Protein AF-A0A6N2Z6U7-F1 (afdb_monomer_lite)

Structure (mmCIF, N/CA/C/O backbone):
data_AF-A0A6N2Z6U7-F1
#
_entry.id   AF-A0A6N2Z6U7-F1
#
loop_
_atom_site.group_PDB
_atom_site.id
_atom_site.type_symbol
_atom_site.label_atom_id
_atom_site.label_alt_id
_atom_site.label_comp_id
_atom_site.label_asym_id
_atom_site.label_entity_id
_atom_site.label_seq_id
_atom_site.pdbx_PDB_ins_code
_atom_site.Cartn_x
_atom_site.Cartn_y
_atom_site.Cartn_z
_atom_site.occupancy
_atom_site.B_iso_or_equiv
_atom_site.auth_seq_id
_atom_site.auth_comp_id
_atom_site.auth_asym_id
_atom_site.auth_atom_id
_atom_site.pdbx_PDB_model_num
ATOM 1 N N . MET A 1 1 ? 22.274 22.032 -21.272 1.00 36.91 1 MET A N 1
ATOM 2 C CA . MET A 1 1 ? 20.899 22.357 -21.701 1.00 36.91 1 MET A CA 1
ATOM 3 C C . MET A 1 1 ? 20.240 21.038 -22.058 1.00 36.91 1 MET A C 1
ATOM 5 O O . MET A 1 1 ? 20.738 20.369 -22.952 1.00 36.91 1 MET A O 1
ATOM 9 N N . SER A 1 2 ? 19.251 20.594 -21.284 1.00 37.97 2 SER A N 1
ATOM 10 C CA . SER A 1 2 ? 18.490 19.376 -21.570 1.00 37.97 2 SER A CA 1
ATOM 11 C C . SER A 1 2 ? 17.526 19.656 -22.725 1.00 37.97 2 SER A C 1
ATOM 13 O O . SER A 1 2 ? 16.626 20.484 -22.611 1.00 37.97 2 SER A O 1
ATOM 15 N N . GLU A 1 3 ? 17.749 19.009 -23.866 1.00 42.94 3 GLU A N 1
ATOM 16 C CA . GLU A 1 3 ? 16.790 18.999 -24.971 1.00 42.94 3 GLU A CA 1
ATOM 17 C C . GLU A 1 3 ? 15.633 18.066 -24.589 1.00 42.94 3 GLU A C 1
ATOM 19 O O . GLU A 1 3 ? 15.801 16.847 -24.565 1.00 42.94 3 GLU A O 1
ATOM 24 N N . SER A 1 4 ? 14.471 18.637 -24.259 1.00 43.47 4 SER A N 1
ATOM 25 C CA . SER A 1 4 ? 13.221 17.887 -24.088 1.00 43.47 4 SER A CA 1
ATOM 26 C C . SER A 1 4 ? 12.378 18.026 -25.355 1.00 43.47 4 SER A C 1
ATOM 28 O O . SER A 1 4 ? 12.240 19.122 -25.900 1.00 43.47 4 SER A O 1
ATOM 30 N N . VAL A 1 5 ? 11.834 16.913 -25.852 1.00 49.12 5 VAL A N 1
ATOM 31 C CA . VAL A 1 5 ? 10.993 16.894 -27.060 1.00 49.12 5 VAL A CA 1
ATOM 32 C C . VAL A 1 5 ? 9.578 16.461 -26.680 1.00 49.12 5 VAL A C 1
ATOM 34 O O . VAL A 1 5 ? 9.382 15.389 -26.109 1.00 49.12 5 VAL A O 1
ATOM 37 N N . LEU A 1 6 ? 8.589 17.295 -27.018 1.00 47.91 6 LEU A N 1
ATOM 38 C CA . LEU A 1 6 ? 7.172 16.927 -27.061 1.00 47.91 6 LEU A CA 1
ATOM 39 C C . LEU A 1 6 ? 6.871 16.370 -28.456 1.00 47.91 6 LEU A C 1
ATOM 41 O O . LEU A 1 6 ? 7.044 17.071 -29.454 1.00 47.91 6 LEU A O 1
ATOM 45 N N . ILE A 1 7 ? 6.427 15.119 -28.546 1.00 48.81 7 ILE A N 1
ATOM 46 C CA . ILE A 1 7 ? 6.107 14.500 -29.837 1.00 48.81 7 ILE A CA 1
ATOM 47 C C . ILE A 1 7 ? 4.658 14.839 -30.209 1.00 48.81 7 ILE A C 1
ATOM 49 O O . ILE A 1 7 ? 3.732 14.115 -29.856 1.00 48.81 7 ILE A O 1
ATOM 53 N N . ASN A 1 8 ? 4.460 15.916 -30.975 1.00 41.81 8 ASN A N 1
ATOM 54 C CA . ASN A 1 8 ? 3.223 16.137 -31.731 1.00 41.81 8 ASN A CA 1
ATOM 55 C C . ASN A 1 8 ? 3.359 15.475 -33.109 1.00 41.81 8 ASN A C 1
ATOM 57 O O . ASN A 1 8 ? 3.872 16.084 -34.046 1.00 41.81 8 ASN A O 1
ATOM 61 N N . ASN A 1 9 ? 2.901 14.230 -33.256 1.00 42.22 9 ASN A N 1
ATOM 62 C CA . ASN A 1 9 ? 2.880 13.578 -34.566 1.00 42.22 9 ASN A CA 1
ATOM 63 C C . ASN A 1 9 ? 1.551 13.824 -35.291 1.00 42.22 9 ASN A C 1
ATOM 65 O O . ASN A 1 9 ? 0.489 13.384 -34.856 1.00 42.22 9 ASN A O 1
ATOM 69 N N . LYS A 1 10 ? 1.642 14.484 -36.454 1.00 33.66 10 LYS A N 1
ATOM 70 C CA . LYS A 1 10 ? 0.629 14.481 -37.517 1.00 33.66 10 LYS A CA 1
ATOM 71 C C . LYS A 1 10 ? 0.502 13.070 -38.116 1.00 33.66 10 LYS A C 1
ATOM 73 O O . LYS A 1 10 ? 1.040 12.830 -39.186 1.00 33.66 10 LYS A O 1
ATOM 78 N N . TYR A 1 11 ? -0.199 12.160 -37.447 1.00 33.09 11 TYR A N 1
ATOM 79 C CA . TYR A 1 11 ? -0.837 10.992 -38.066 1.00 33.09 11 TYR A CA 1
ATOM 80 C C . TYR A 1 11 ? -2.133 10.701 -37.301 1.00 33.09 11 TYR A C 1
ATOM 82 O O . TYR A 1 11 ? -2.148 10.603 -36.076 1.00 33.09 11 TYR A O 1
ATOM 90 N N . THR A 1 12 ? -3.243 10.696 -38.028 1.00 33.03 12 THR A N 1
ATOM 91 C CA . THR A 1 12 ? -4.606 10.852 -37.517 1.00 33.03 12 THR A CA 1
ATOM 92 C C . THR A 1 12 ? -5.153 9.557 -36.896 1.00 33.03 12 THR A C 1
ATOM 94 O O . THR A 1 12 ? -5.406 8.596 -37.607 1.00 33.03 12 THR A O 1
ATOM 97 N N . ILE A 1 13 ? -5.335 9.598 -35.569 1.00 39.66 13 ILE A N 1
ATOM 98 C CA . ILE A 1 13 ? -6.479 9.143 -34.743 1.00 39.66 13 ILE A CA 1
ATOM 99 C C . ILE A 1 13 ? -6.985 7.694 -34.916 1.00 39.66 13 ILE A C 1
ATOM 101 O O . ILE A 1 13 ? -7.774 7.423 -35.813 1.00 39.66 13 ILE A O 1
ATOM 105 N N . GLN A 1 14 ? -6.662 6.833 -33.938 1.00 32.88 14 GLN A N 1
ATOM 106 C CA . GLN A 1 14 ? -7.625 6.181 -33.022 1.00 32.88 14 GLN A CA 1
ATOM 107 C C . GLN A 1 14 ? -6.855 5.474 -31.875 1.00 32.88 14 GLN A C 1
ATOM 109 O O . GLN A 1 14 ? -5.996 4.637 -32.120 1.00 32.88 14 GLN A O 1
ATOM 114 N N . ASP A 1 15 ? -7.126 5.909 -30.639 1.00 37.06 15 ASP A N 1
ATOM 115 C CA . ASP A 1 15 ? -6.813 5.312 -29.325 1.00 37.06 15 ASP A CA 1
ATOM 116 C C . ASP A 1 15 ? -5.354 5.020 -28.908 1.00 37.06 15 ASP A C 1
ATOM 118 O O . ASP A 1 15 ? -4.838 3.907 -28.971 1.00 37.06 15 ASP A O 1
ATOM 122 N N . ASN A 1 16 ? -4.709 6.055 -28.353 1.00 42.97 16 ASN A N 1
ATOM 123 C CA . ASN A 1 16 ? -4.350 6.107 -26.925 1.00 42.97 16 ASN A CA 1
ATOM 124 C C . ASN A 1 16 ? -3.789 7.504 -26.595 1.00 42.97 16 ASN A C 1
ATOM 126 O O . ASN A 1 16 ? -2.681 7.865 -26.997 1.00 42.97 16 ASN A O 1
ATOM 130 N N . ASP A 1 17 ? -4.560 8.294 -25.843 1.00 48.97 17 ASP A N 1
ATOM 131 C CA . ASP A 1 17 ? -4.208 9.647 -25.369 1.00 48.97 17 ASP A CA 1
ATOM 132 C C . ASP A 1 17 ? -2.964 9.674 -24.459 1.00 48.97 17 ASP A C 1
ATOM 134 O O . ASP A 1 17 ? -2.360 10.721 -24.228 1.00 48.97 17 ASP A O 1
ATOM 138 N N . CYS A 1 18 ? -2.547 8.505 -23.976 1.00 51.38 18 CYS A N 1
ATOM 139 C CA . CYS A 1 18 ? -1.581 8.328 -22.905 1.00 51.38 18 CYS A CA 1
ATOM 140 C C . CYS A 1 18 ? -0.201 8.951 -23.202 1.00 51.38 18 CYS A C 1
ATOM 142 O O . CYS A 1 18 ? 0.394 9.552 -22.318 1.00 51.38 18 CYS A O 1
ATOM 144 N N . LEU A 1 19 ? 0.305 8.897 -24.437 1.00 57.41 19 LEU A N 1
ATOM 145 C CA . LEU A 1 19 ? 1.664 9.385 -24.742 1.00 57.41 19 LEU A CA 1
ATOM 146 C C . LEU A 1 19 ? 1.745 10.848 -25.174 1.00 57.41 19 LEU A C 1
ATOM 148 O O . LEU A 1 19 ? 2.853 11.346 -25.367 1.00 57.41 19 LEU A O 1
ATOM 152 N N . LYS A 1 20 ? 0.616 11.550 -25.334 1.00 57.91 20 LYS A N 1
ATOM 153 C CA . LYS A 1 20 ? 0.623 12.928 -25.859 1.00 57.91 20 LYS A CA 1
ATOM 154 C C . LYS A 1 20 ? 1.418 13.903 -24.985 1.00 57.91 20 LYS A C 1
ATOM 156 O O . LYS A 1 20 ? 1.942 14.885 -25.499 1.00 57.91 20 LYS A O 1
ATOM 161 N N . ASN A 1 21 ? 1.559 13.596 -23.695 1.00 65.38 21 ASN A N 1
ATOM 162 C CA . ASN A 1 21 ? 2.244 14.449 -22.724 1.00 65.38 21 ASN A CA 1
ATOM 163 C C . ASN A 1 21 ? 3.563 13.860 -22.198 1.00 65.38 21 ASN A C 1
ATOM 165 O O . ASN A 1 21 ? 4.206 14.490 -21.357 1.00 65.38 21 ASN A O 1
ATOM 169 N N . TYR A 1 22 ? 3.992 12.686 -22.676 1.00 82.25 22 TYR A N 1
ATOM 170 C CA . TYR A 1 22 ? 5.242 12.085 -22.214 1.00 82.25 22 TYR A CA 1
ATOM 171 C C . TYR A 1 22 ? 6.450 12.764 -22.861 1.00 82.25 22 TYR A C 1
ATOM 173 O O . TYR A 1 22 ? 6.553 12.827 -24.089 1.00 82.25 22 TYR A O 1
ATOM 181 N N . ARG A 1 23 ? 7.368 13.280 -22.038 1.00 85.06 23 ARG A N 1
ATOM 182 C CA . ARG A 1 23 ? 8.582 13.958 -22.506 1.00 85.06 23 ARG A CA 1
ATOM 183 C C . ARG A 1 23 ? 9.773 13.021 -22.418 1.00 85.06 23 ARG A C 1
ATOM 185 O O . ARG A 1 23 ? 10.079 12.499 -21.351 1.00 85.06 23 ARG A O 1
ATOM 192 N N . PHE A 1 24 ? 10.464 12.868 -23.541 1.00 88.94 24 PHE A N 1
ATOM 193 C CA . PHE A 1 24 ? 11.721 12.136 -23.598 1.00 88.94 24 PHE A CA 1
ATOM 194 C C . PHE A 1 24 ? 12.895 13.088 -23.381 1.00 88.94 24 PHE A C 1
ATOM 196 O O . PHE A 1 24 ? 12.949 14.175 -23.965 1.00 88.94 24 PHE A O 1
ATOM 203 N N . GLU A 1 25 ? 13.854 12.640 -22.578 1.00 90.69 25 GLU A N 1
ATOM 204 C CA . GLU A 1 25 ? 15.108 13.341 -22.307 1.00 90.69 25 GLU A CA 1
ATOM 205 C C . GLU A 1 25 ? 16.291 12.440 -22.666 1.00 90.69 25 GLU A C 1
ATOM 207 O O . GLU A 1 25 ? 16.201 11.214 -22.597 1.00 90.69 25 GLU A O 1
ATOM 212 N N . LYS A 1 26 ? 17.412 13.036 -23.085 1.00 91.31 26 LYS A N 1
ATOM 213 C CA . LYS A 1 26 ? 18.629 12.280 -23.402 1.00 91.31 26 LYS A CA 1
ATOM 214 C C . LYS A 1 26 ? 19.480 12.097 -22.152 1.00 91.31 26 LYS A C 1
ATOM 216 O O . LYS A 1 26 ? 19.883 13.075 -21.528 1.00 91.31 26 LYS A O 1
ATOM 221 N N . LEU A 1 27 ? 19.904 10.862 -21.901 1.00 91.69 27 LEU A N 1
ATOM 222 C CA . LEU A 1 27 ? 21.001 10.554 -20.990 1.00 91.69 27 LEU A CA 1
ATOM 223 C C . LEU A 1 27 ? 22.203 10.111 -21.821 1.00 91.69 27 LEU A C 1
ATOM 225 O O . LEU A 1 27 ? 22.113 9.160 -22.594 1.00 91.69 27 LEU A O 1
ATOM 229 N N . LYS A 1 28 ? 23.329 10.828 -21.704 1.00 92.50 28 LYS A N 1
ATOM 230 C CA . LYS A 1 28 ? 24.552 10.581 -22.500 1.00 92.50 28 LYS A CA 1
ATOM 231 C C . LYS A 1 28 ? 24.270 10.443 -24.011 1.00 92.50 28 LYS A C 1
ATOM 233 O O . LYS A 1 28 ? 24.835 9.586 -24.682 1.00 92.50 28 LYS A O 1
ATOM 238 N N . GLY A 1 29 ? 23.367 11.274 -24.535 1.00 90.75 29 GLY A N 1
ATOM 239 C CA . GLY A 1 29 ? 22.994 11.289 -25.954 1.00 90.75 29 GLY A CA 1
ATOM 240 C C . GLY A 1 29 ? 21.950 10.250 -26.383 1.00 90.75 29 GLY A C 1
ATOM 241 O O . GLY A 1 29 ? 21.563 10.266 -27.545 1.00 90.75 29 GLY A O 1
ATOM 242 N N . SER A 1 30 ? 21.460 9.391 -25.482 1.00 92.94 30 SER A N 1
ATOM 243 C CA . SER A 1 30 ? 20.480 8.342 -25.794 1.00 92.94 30 SER A CA 1
ATOM 244 C C . SER A 1 30 ? 19.187 8.518 -24.998 1.00 92.94 30 SER A C 1
ATOM 246 O O . SER A 1 30 ? 19.211 8.627 -23.770 1.00 92.94 30 SER A O 1
ATOM 248 N N . TYR A 1 31 ? 18.053 8.523 -25.702 1.00 93.94 31 TYR A N 1
ATOM 249 C CA . TYR A 1 31 ? 16.725 8.516 -25.085 1.00 93.94 31 TYR A CA 1
ATOM 250 C C . TYR A 1 31 ? 16.433 7.169 -24.423 1.00 93.94 31 TYR A C 1
ATOM 252 O O . TYR A 1 31 ? 15.992 7.128 -23.280 1.00 93.94 31 TYR A O 1
ATOM 260 N N . LEU A 1 32 ? 16.749 6.052 -25.090 1.00 93.38 32 LEU A N 1
ATOM 261 C CA . LEU A 1 32 ? 16.565 4.722 -24.503 1.00 93.38 32 LEU A CA 1
ATOM 262 C C . LEU A 1 32 ? 17.371 4.556 -23.211 1.00 93.38 32 LEU A C 1
ATOM 264 O O . LEU A 1 32 ? 16.872 3.986 -22.246 1.00 93.38 32 LEU A O 1
ATOM 268 N N . LEU A 1 33 ? 18.608 5.063 -23.176 1.00 93.56 33 LEU A N 1
ATOM 269 C CA . LEU A 1 33 ? 19.429 4.984 -21.969 1.00 93.56 33 LEU A CA 1
ATOM 270 C C . LEU A 1 33 ? 18.794 5.756 -20.809 1.00 93.56 33 LEU A C 1
ATOM 272 O O . LEU A 1 33 ? 18.867 5.295 -19.673 1.00 93.56 33 LEU A O 1
ATOM 276 N N . ASN A 1 34 ? 18.158 6.896 -21.090 1.00 92.88 34 ASN A N 1
ATOM 277 C CA . ASN A 1 34 ? 17.412 7.644 -20.085 1.00 92.88 34 ASN A CA 1
ATOM 278 C C . ASN A 1 34 ? 16.255 6.811 -19.527 1.00 92.88 34 ASN A C 1
ATOM 280 O O . ASN A 1 34 ? 16.166 6.633 -18.316 1.00 92.88 34 ASN A O 1
ATOM 284 N N . GLU A 1 35 ? 15.427 6.232 -20.398 1.00 92.69 35 GLU A N 1
ATOM 285 C CA . GLU A 1 35 ? 14.280 5.423 -19.970 1.00 92.69 35 GLU A CA 1
ATOM 286 C C . GLU A 1 35 ? 14.698 4.172 -19.195 1.00 92.69 35 GLU A C 1
ATOM 288 O O . GLU A 1 35 ? 14.142 3.883 -18.141 1.00 92.69 35 GLU A O 1
ATOM 293 N N . LEU A 1 36 ? 15.736 3.461 -19.640 1.00 93.06 36 LEU A N 1
ATOM 294 C CA . LEU A 1 36 ? 16.259 2.307 -18.902 1.00 93.06 36 LEU A CA 1
ATOM 295 C C . LEU A 1 36 ? 16.865 2.707 -17.552 1.00 93.06 36 LEU A C 1
ATOM 297 O O . LEU A 1 36 ? 16.744 1.959 -16.586 1.00 93.06 36 LEU A O 1
ATOM 301 N N . SER A 1 37 ? 17.492 3.885 -17.455 1.00 91.62 37 SER A N 1
ATOM 302 C CA . SER A 1 37 ? 18.075 4.352 -16.191 1.00 91.62 37 SER A CA 1
ATOM 303 C C . SER A 1 37 ? 17.028 4.592 -15.102 1.00 91.62 37 SER A C 1
ATOM 305 O O . SER A 1 37 ? 17.340 4.440 -13.921 1.00 91.62 37 SER A O 1
ATOM 307 N N . LYS A 1 38 ? 15.778 4.881 -15.489 1.00 91.06 38 LYS A N 1
ATOM 308 C CA . LYS A 1 38 ? 14.656 5.055 -14.560 1.00 91.06 38 LYS A CA 1
ATOM 309 C C . LYS A 1 38 ? 14.289 3.773 -13.814 1.00 91.06 38 LYS A C 1
ATOM 311 O O . LYS A 1 38 ? 13.769 3.864 -12.710 1.00 91.06 38 LYS A O 1
ATOM 316 N N . LEU A 1 39 ? 14.613 2.603 -14.376 1.00 90.00 39 LEU A N 1
ATOM 317 C CA . LEU A 1 39 ? 14.418 1.293 -13.742 1.00 90.00 39 LEU A CA 1
ATOM 318 C C . LEU A 1 39 ? 15.466 0.986 -12.653 1.00 90.00 39 LEU A C 1
ATOM 320 O O . LEU A 1 39 ? 15.359 -0.029 -11.969 1.00 90.00 39 LEU A O 1
ATOM 324 N N . SER A 1 40 ? 16.503 1.819 -12.507 1.00 86.50 40 SER A N 1
ATOM 325 C CA . SER A 1 40 ? 17.530 1.643 -11.475 1.00 86.50 40 SER A CA 1
ATOM 326 C C . SER A 1 40 ? 16.965 1.869 -10.073 1.00 86.50 40 SER A C 1
ATOM 328 O O . SER A 1 40 ? 16.244 2.837 -9.846 1.00 86.50 40 SER A O 1
ATOM 330 N N . ALA A 1 41 ? 17.416 1.076 -9.096 1.00 75.81 41 ALA A N 1
ATOM 331 C CA . ALA A 1 41 ? 17.117 1.283 -7.675 1.00 75.81 41 ALA A CA 1
ATOM 332 C C . ALA A 1 41 ? 17.582 2.657 -7.143 1.00 75.81 41 ALA A C 1
ATOM 334 O O . ALA A 1 41 ? 17.061 3.152 -6.152 1.00 75.81 41 ALA A O 1
ATOM 335 N N . SER A 1 42 ? 18.558 3.290 -7.804 1.00 76.62 42 SER A N 1
ATOM 336 C CA . SER A 1 42 ? 19.052 4.633 -7.467 1.00 76.62 42 SER A CA 1
ATOM 337 C C . SER A 1 42 ? 18.279 5.766 -8.153 1.00 76.62 42 SER A C 1
ATOM 339 O O . SER A 1 42 ? 18.701 6.922 -8.097 1.00 76.62 42 SER A O 1
ATOM 341 N N . SER A 1 43 ? 17.232 5.440 -8.910 1.00 78.25 43 SER A N 1
ATOM 342 C CA . SER A 1 43 ? 16.440 6.414 -9.652 1.00 78.25 43 SER A CA 1
ATOM 343 C C . SER A 1 43 ? 15.527 7.200 -8.714 1.00 78.25 43 SER A C 1
ATOM 345 O O . SER A 1 43 ? 14.990 6.658 -7.751 1.00 78.25 43 SER A O 1
ATOM 347 N N . LYS A 1 44 ? 15.277 8.473 -9.041 1.00 73.38 44 LYS A N 1
ATOM 348 C CA . LYS A 1 44 ? 14.253 9.278 -8.353 1.00 73.38 44 LYS A CA 1
ATOM 349 C C . LYS A 1 44 ? 12.852 8.683 -8.509 1.00 73.38 44 LYS A C 1
ATOM 351 O O . LYS A 1 44 ? 12.021 8.878 -7.635 1.00 73.38 44 LYS A O 1
ATOM 356 N N . GLU A 1 45 ? 12.629 7.919 -9.577 1.00 76.31 45 GLU A N 1
ATOM 357 C CA . GLU A 1 45 ? 11.366 7.225 -9.854 1.00 76.31 45 GLU A CA 1
ATOM 358 C C . GLU A 1 45 ? 11.019 6.158 -8.802 1.00 76.31 45 GLU A C 1
ATOM 360 O O . GLU A 1 45 ? 9.873 5.735 -8.718 1.00 76.31 45 GLU A O 1
ATOM 365 N N . VAL A 1 46 ? 11.985 5.725 -7.981 1.00 62.56 46 VAL A N 1
ATOM 366 C CA . VAL A 1 46 ? 11.756 4.772 -6.879 1.00 62.56 46 VAL A CA 1
ATOM 367 C C . VAL A 1 46 ? 11.105 5.450 -5.670 1.00 62.56 46 VAL A C 1
ATOM 369 O O . VAL A 1 46 ? 10.473 4.783 -4.853 1.00 62.56 46 VAL A O 1
ATOM 372 N N . VAL A 1 47 ? 11.241 6.774 -5.540 1.00 62.91 47 VAL A N 1
ATOM 373 C CA . VAL A 1 47 ? 10.650 7.522 -4.427 1.00 62.91 47 VAL A CA 1
ATOM 374 C C . VAL A 1 47 ? 9.148 7.630 -4.658 1.00 62.91 47 VAL A C 1
ATOM 376 O O . VAL A 1 47 ? 8.706 8.271 -5.613 1.00 62.91 47 VAL A O 1
ATOM 379 N N . GLU A 1 48 ? 8.358 7.009 -3.786 1.00 65.00 48 GLU A N 1
ATOM 380 C CA . GLU A 1 48 ? 6.899 7.097 -3.821 1.00 65.00 48 GLU A CA 1
ATOM 381 C C . GLU A 1 48 ? 6.392 8.199 -2.890 1.00 65.00 48 GLU A C 1
ATOM 383 O O . GLU A 1 48 ? 6.756 8.251 -1.718 1.00 65.00 48 GLU A O 1
ATOM 388 N N . SER A 1 49 ? 5.523 9.064 -3.411 1.00 62.62 49 SER A N 1
ATOM 389 C CA . SER A 1 49 ? 4.767 10.052 -2.639 1.00 62.62 49 SER A CA 1
ATOM 390 C C . SER A 1 49 ? 3.269 9.795 -2.814 1.00 62.62 49 SER A C 1
ATOM 392 O O . SER A 1 49 ? 2.847 9.188 -3.797 1.00 62.62 49 SER A O 1
ATOM 394 N N . LEU A 1 50 ? 2.446 10.277 -1.876 1.00 58.97 50 LEU A N 1
ATOM 395 C CA . LEU A 1 50 ? 0.974 10.247 -1.978 1.00 58.97 50 LEU A CA 1
ATOM 396 C C . LEU A 1 50 ? 0.411 11.269 -2.992 1.00 58.97 50 LEU A C 1
ATOM 398 O O . LEU A 1 50 ? -0.807 11.494 -3.040 1.00 58.97 50 LEU A O 1
ATOM 402 N N . GLU A 1 51 ? 1.290 11.929 -3.748 1.00 65.38 51 GLU A N 1
ATOM 403 C CA . GLU A 1 51 ? 0.936 12.827 -4.844 1.00 65.38 51 GLU A CA 1
ATOM 404 C C . GLU A 1 51 ? 0.543 12.023 -6.093 1.00 65.38 51 GLU A C 1
ATOM 406 O O . GLU A 1 51 ? 0.635 10.794 -6.130 1.00 65.38 51 GLU A O 1
ATOM 411 N N . GLU A 1 52 ? 0.044 12.708 -7.122 1.00 65.44 52 GLU A N 1
ATOM 412 C CA . GLU A 1 52 ? -0.341 12.041 -8.365 1.00 65.44 52 GLU A CA 1
ATOM 413 C C . GLU A 1 52 ? 0.859 11.324 -8.992 1.00 65.44 52 GLU A C 1
ATOM 415 O O . GLU A 1 52 ? 1.895 11.932 -9.260 1.00 65.44 52 GLU A O 1
ATOM 420 N N . MET A 1 53 ? 0.698 10.023 -9.258 1.00 73.75 53 MET A N 1
ATOM 421 C CA . MET A 1 53 ? 1.706 9.245 -9.969 1.00 73.75 53 MET A CA 1
ATOM 422 C C . MET A 1 53 ? 1.990 9.864 -11.330 1.00 73.75 53 MET A C 1
ATOM 424 O O . MET A 1 53 ? 1.072 10.082 -12.129 1.00 73.75 53 MET A O 1
ATOM 428 N N . ASP A 1 54 ? 3.270 10.056 -11.628 1.00 81.00 54 ASP A N 1
ATOM 429 C CA . ASP A 1 54 ? 3.683 10.437 -12.964 1.00 81.00 54 ASP A CA 1
ATOM 430 C C . ASP A 1 54 ? 3.346 9.343 -13.990 1.00 81.00 54 ASP A C 1
ATOM 432 O O . ASP A 1 54 ? 3.005 8.191 -13.689 1.00 81.00 54 ASP A O 1
ATOM 436 N N . TYR A 1 55 ? 3.449 9.729 -15.255 1.00 84.31 55 TYR A N 1
ATOM 437 C CA . TYR A 1 55 ? 3.134 8.841 -16.358 1.00 84.31 55 TYR A CA 1
ATOM 438 C C . TYR A 1 55 ? 4.021 7.590 -16.405 1.00 84.31 55 TYR A C 1
ATOM 440 O O . TYR A 1 55 ? 3.537 6.523 -16.777 1.00 84.31 55 TYR A O 1
ATOM 448 N N . PHE A 1 56 ? 5.312 7.702 -16.073 1.00 86.88 56 PHE A N 1
ATOM 449 C CA . PHE A 1 56 ? 6.235 6.571 -16.151 1.00 86.88 56 PHE A CA 1
ATOM 450 C C . PHE A 1 56 ? 5.834 5.491 -15.149 1.00 86.88 56 PHE A C 1
ATOM 452 O O . PHE A 1 56 ? 5.710 4.323 -15.519 1.00 86.88 56 PHE A O 1
ATOM 459 N N . LYS A 1 57 ? 5.543 5.887 -13.910 1.00 85.62 57 LYS A N 1
ATOM 460 C CA . LYS A 1 57 ? 5.075 4.972 -12.871 1.00 85.62 57 LYS A CA 1
ATOM 461 C C . LYS A 1 57 ? 3.736 4.336 -13.234 1.00 85.62 57 LYS A C 1
ATOM 463 O O . LYS A 1 57 ? 3.584 3.126 -13.088 1.00 85.62 57 LYS A O 1
ATOM 468 N N . GLN A 1 58 ? 2.789 5.113 -13.772 1.00 85.62 58 GLN A N 1
ATOM 469 C CA . GLN A 1 58 ? 1.516 4.567 -14.261 1.00 85.62 58 GLN A CA 1
ATOM 470 C C . GLN A 1 58 ? 1.722 3.573 -15.412 1.00 85.62 58 GLN A C 1
ATOM 472 O O . GLN A 1 58 ? 1.053 2.544 -15.470 1.00 85.62 58 GLN A O 1
ATOM 477 N N . TYR A 1 59 ? 2.649 3.863 -16.327 1.00 88.81 59 TYR A N 1
ATOM 478 C CA . TYR A 1 59 ? 2.987 2.969 -17.429 1.00 88.81 59 TYR A CA 1
ATOM 479 C C . TYR A 1 59 ? 3.613 1.665 -16.923 1.00 88.81 59 TYR A C 1
ATOM 481 O O . TYR A 1 59 ? 3.258 0.597 -17.419 1.00 88.81 59 TYR A O 1
ATOM 489 N N . MET A 1 60 ? 4.522 1.733 -15.947 1.00 89.75 60 MET A N 1
ATOM 490 C CA . MET A 1 60 ? 5.217 0.562 -15.402 1.00 89.75 60 MET A CA 1
ATOM 491 C C . MET A 1 60 ? 4.360 -0.281 -14.457 1.00 89.75 60 MET A C 1
ATOM 493 O O . MET A 1 60 ? 4.686 -1.449 -14.249 1.00 89.75 60 MET A O 1
ATOM 497 N N . HIS A 1 61 ? 3.263 0.268 -13.932 1.00 88.50 61 HIS A N 1
ATOM 498 C CA . HIS A 1 61 ? 2.342 -0.456 -13.065 1.00 88.50 61 HIS A CA 1
ATOM 499 C C . HIS A 1 61 ? 1.810 -1.728 -13.745 1.00 88.50 61 HIS A C 1
ATOM 501 O O . HIS A 1 61 ? 1.326 -1.693 -14.881 1.00 88.50 61 HIS A O 1
ATOM 507 N N . VAL A 1 62 ? 1.907 -2.854 -13.040 1.00 88.44 62 VAL A N 1
ATOM 508 C CA . VAL A 1 62 ? 1.315 -4.141 -13.413 1.00 88.44 62 VAL A CA 1
ATOM 509 C C . VAL A 1 62 ? 0.302 -4.484 -12.336 1.00 88.44 62 VAL A C 1
ATOM 511 O O . VAL A 1 62 ? 0.681 -4.573 -11.166 1.00 88.44 62 VAL A O 1
ATOM 514 N N . ASP A 1 63 ? -0.950 -4.681 -12.746 1.00 85.62 63 ASP A N 1
ATOM 515 C CA . ASP A 1 63 ? -2.033 -5.013 -11.827 1.00 85.62 63 ASP A CA 1
ATOM 516 C C . ASP A 1 63 ? -1.703 -6.288 -11.040 1.00 85.62 63 ASP A C 1
ATOM 518 O O . ASP A 1 63 ? -1.118 -7.250 -11.555 1.00 85.62 63 ASP A O 1
ATOM 522 N N . ARG A 1 64 ? -2.088 -6.281 -9.767 1.00 83.50 64 ARG A N 1
ATOM 523 C CA . ARG A 1 64 ? -1.935 -7.403 -8.839 1.00 83.50 64 ARG A CA 1
ATOM 524 C C . ARG A 1 64 ? -3.287 -7.697 -8.209 1.00 83.50 64 ARG A C 1
ATOM 526 O O . ARG A 1 64 ? -4.031 -6.771 -7.920 1.00 83.50 64 ARG A O 1
ATOM 533 N N . THR A 1 65 ? -3.580 -8.953 -7.903 1.00 81.81 65 THR A N 1
ATOM 534 C CA . THR A 1 65 ? -4.862 -9.358 -7.296 1.00 81.81 65 THR A CA 1
ATOM 535 C C . THR A 1 65 ? -5.138 -8.691 -5.938 1.00 81.81 65 THR A C 1
ATOM 537 O O . THR A 1 65 ? -6.293 -8.399 -5.632 1.00 81.81 65 THR A O 1
ATOM 540 N N . ILE A 1 66 ? -4.097 -8.324 -5.175 1.00 84.06 66 ILE A N 1
ATOM 541 C CA . ILE A 1 66 ? -4.221 -7.514 -3.945 1.00 84.06 66 ILE A CA 1
ATOM 542 C C . ILE A 1 66 ? -4.916 -6.165 -4.176 1.00 84.06 66 ILE A C 1
ATOM 544 O O . ILE A 1 66 ? -5.600 -5.651 -3.293 1.00 84.06 66 ILE A O 1
ATOM 548 N N . GLN A 1 67 ? -4.762 -5.589 -5.371 1.00 87.81 67 GLN A N 1
ATOM 549 C CA . GLN A 1 67 ? -5.375 -4.320 -5.747 1.00 87.81 67 GLN A CA 1
ATOM 550 C C . GLN A 1 67 ? -6.896 -4.412 -5.747 1.00 87.81 67 GLN A C 1
ATOM 552 O O . GLN A 1 67 ? -7.567 -3.540 -5.198 1.00 87.81 67 GLN A O 1
ATOM 557 N N . ASP A 1 68 ? -7.430 -5.466 -6.362 1.00 86.62 68 ASP A N 1
ATOM 558 C CA . ASP A 1 68 ? -8.870 -5.663 -6.496 1.00 86.62 68 ASP A CA 1
ATOM 559 C C . ASP A 1 68 ? -9.506 -5.919 -5.131 1.00 86.62 68 ASP A C 1
ATOM 561 O O . ASP A 1 68 ? -10.562 -5.368 -4.821 1.00 86.62 68 ASP A O 1
ATOM 565 N N . GLN A 1 69 ? -8.819 -6.686 -4.283 1.00 86.94 69 GLN A N 1
ATOM 566 C CA . GLN A 1 69 ? -9.247 -6.940 -2.912 1.00 86.94 69 GLN A CA 1
ATOM 567 C C . GLN A 1 69 ? -9.258 -5.662 -2.069 1.00 86.94 69 GLN A C 1
ATOM 569 O O . GLN A 1 69 ? -10.241 -5.381 -1.385 1.00 86.94 69 GLN A O 1
ATOM 574 N N . LEU A 1 70 ? -8.202 -4.849 -2.155 1.00 89.88 70 LEU A N 1
ATOM 575 C CA . LEU A 1 70 ? -8.145 -3.563 -1.468 1.00 89.88 70 LEU A CA 1
ATOM 576 C C . LEU A 1 70 ? -9.264 -2.627 -1.945 1.00 89.88 70 LEU A C 1
ATOM 578 O O . LEU A 1 70 ? -9.947 -2.011 -1.130 1.00 89.88 70 LEU A O 1
ATOM 582 N N . LEU A 1 71 ? -9.501 -2.544 -3.256 1.00 90.12 71 LEU A N 1
ATOM 583 C CA . LEU A 1 71 ? -10.595 -1.744 -3.810 1.00 90.12 71 LEU A CA 1
ATOM 584 C C . LEU A 1 71 ? -11.971 -2.217 -3.336 1.00 90.12 71 LEU A C 1
ATOM 586 O O . LEU A 1 71 ? -12.826 -1.379 -3.051 1.00 90.12 71 LEU A O 1
ATOM 590 N N . ASP A 1 72 ? -12.199 -3.526 -3.248 1.00 90.19 72 ASP A N 1
ATOM 591 C CA . ASP A 1 72 ? -13.443 -4.085 -2.713 1.00 90.19 72 ASP A CA 1
ATOM 592 C C . ASP A 1 72 ? -13.645 -3.699 -1.241 1.00 90.19 72 ASP A C 1
ATOM 594 O O . ASP A 1 72 ? -14.704 -3.192 -0.867 1.00 90.19 72 ASP A O 1
ATOM 598 N N . MET A 1 73 ? -12.599 -3.822 -0.420 1.00 91.75 73 MET A N 1
ATOM 599 C CA . MET A 1 73 ? -12.630 -3.412 0.986 1.00 91.75 73 MET A CA 1
ATOM 600 C C . MET A 1 73 ? -12.912 -1.922 1.163 1.00 91.75 73 MET A C 1
ATOM 602 O O . MET A 1 73 ? -13.707 -1.545 2.023 1.00 91.75 73 MET A O 1
ATOM 606 N N . ILE A 1 74 ? -12.300 -1.074 0.337 1.00 92.38 74 ILE A N 1
ATOM 607 C CA . ILE A 1 74 ? -12.528 0.375 0.350 1.00 92.38 74 ILE A CA 1
ATOM 608 C C . ILE A 1 74 ? -13.975 0.684 -0.033 1.00 92.38 74 ILE A C 1
ATOM 610 O O . ILE A 1 74 ? -14.635 1.457 0.658 1.00 92.38 74 ILE A O 1
ATOM 614 N N . LYS A 1 75 ? -14.507 0.042 -1.082 1.00 91.94 75 LYS A N 1
ATOM 615 C CA . LYS A 1 75 ? -15.913 0.200 -1.487 1.00 91.94 75 LYS A CA 1
ATOM 616 C C . LYS A 1 75 ? -16.866 -0.211 -0.371 1.00 91.94 75 LYS A C 1
ATOM 618 O O . LYS A 1 75 ? -17.747 0.571 -0.024 1.00 91.94 75 LYS A O 1
ATOM 623 N N . LYS A 1 76 ? -16.665 -1.384 0.233 1.00 91.81 76 LYS A N 1
ATOM 624 C CA . LYS A 1 76 ? -17.471 -1.852 1.370 1.00 91.81 76 LYS A CA 1
ATOM 625 C C . LYS A 1 76 ? -17.419 -0.863 2.535 1.00 91.81 76 LYS A C 1
ATOM 627 O O . LYS A 1 76 ? -18.461 -0.428 3.006 1.00 91.81 76 LYS A O 1
ATOM 632 N N . SER A 1 77 ? -16.222 -0.444 2.948 1.00 93.12 77 SER A N 1
ATOM 633 C CA . SER A 1 77 ? -16.032 0.534 4.029 1.00 93.12 77 SER A CA 1
ATOM 634 C C . SER A 1 77 ? -16.647 1.903 3.716 1.00 93.12 77 SER A C 1
ATOM 636 O O . SER A 1 77 ? -17.163 2.564 4.611 1.00 93.12 77 SER A O 1
ATOM 638 N N . SER A 1 78 ? -16.634 2.347 2.454 1.00 91.75 78 SER A N 1
ATOM 639 C CA . SER A 1 78 ? -17.238 3.631 2.066 1.00 91.75 78 SER A CA 1
ATOM 640 C C . SER A 1 78 ? -18.755 3.655 2.296 1.00 91.75 78 SER A C 1
ATOM 642 O O . SER A 1 78 ? -19.313 4.691 2.635 1.00 91.75 78 SER A O 1
ATOM 644 N N . GLN A 1 79 ? -19.419 2.501 2.215 1.00 90.94 79 GLN A N 1
ATOM 645 C CA . GLN A 1 79 ? -20.873 2.385 2.344 1.00 90.94 79 GLN A CA 1
ATOM 646 C C . GLN A 1 79 ? -21.356 2.223 3.792 1.00 90.94 79 GLN A C 1
ATOM 648 O O . GLN A 1 79 ? -22.561 2.251 4.035 1.00 90.94 79 GLN A O 1
ATOM 653 N N . VAL A 1 80 ? -20.439 2.037 4.744 1.00 91.31 80 VAL A N 1
ATOM 654 C CA . VAL A 1 80 ? -20.753 1.837 6.161 1.00 91.31 80 VAL A CA 1
ATOM 655 C C . VAL A 1 80 ? -20.610 3.159 6.916 1.00 91.31 80 VAL A C 1
ATOM 657 O O . VAL A 1 80 ? -19.630 3.886 6.743 1.00 91.31 80 VAL A O 1
ATOM 660 N N . GLU A 1 81 ? -21.595 3.471 7.762 1.00 89.88 81 GLU A N 1
ATOM 661 C CA . GLU A 1 81 ? -21.528 4.601 8.694 1.00 89.88 81 GLU A CA 1
ATOM 662 C C . GLU A 1 81 ? -20.659 4.267 9.923 1.00 89.88 81 GLU A C 1
ATOM 664 O O . GLU A 1 81 ? -20.620 3.131 10.412 1.00 89.88 81 GLU A O 1
ATOM 669 N N . GLY A 1 82 ? -19.975 5.276 10.464 1.00 91.50 82 GLY A N 1
ATOM 670 C CA . GLY A 1 82 ? -19.046 5.130 11.585 1.00 91.50 82 GLY A CA 1
ATOM 671 C C . GLY A 1 82 ? -17.599 4.867 11.166 1.00 91.50 82 GLY A C 1
ATOM 672 O O . GLY A 1 82 ? -17.254 4.861 9.984 1.00 91.50 82 GLY A O 1
ATOM 673 N N . CYS A 1 83 ? -16.738 4.661 12.166 1.00 94.81 83 CYS A N 1
ATOM 674 C CA . CYS A 1 83 ? -15.316 4.420 11.946 1.00 94.81 83 CYS A CA 1
ATOM 675 C C . CYS A 1 83 ? -15.048 3.206 11.052 1.00 94.81 83 CYS A C 1
ATOM 677 O O . CYS A 1 83 ? -15.670 2.156 11.222 1.00 94.81 83 CYS A O 1
ATOM 679 N N . GLN A 1 84 ? -14.082 3.338 10.142 1.00 97.19 84 GLN A N 1
ATOM 680 C CA . GLN A 1 84 ? -13.564 2.246 9.315 1.00 97.19 84 GLN A CA 1
ATOM 681 C C . GLN A 1 84 ? -12.042 2.351 9.212 1.00 97.19 84 GLN A C 1
ATOM 683 O O . GLN A 1 84 ? -11.525 3.359 8.739 1.00 97.19 84 GLN A O 1
ATOM 688 N N . LEU A 1 85 ? -11.317 1.314 9.617 1.00 96.69 85 LEU A N 1
ATOM 689 C CA . LEU A 1 85 ? -9.862 1.251 9.481 1.00 96.69 85 LEU A CA 1
ATOM 690 C C . LEU A 1 85 ? -9.477 0.112 8.544 1.00 96.69 85 LEU A C 1
ATOM 692 O O . LEU A 1 85 ? -9.886 -1.031 8.740 1.00 96.69 85 LEU A O 1
ATOM 696 N N . ILE A 1 86 ? -8.666 0.434 7.543 1.00 95.31 86 ILE A N 1
ATOM 697 C CA . ILE A 1 86 ? -8.060 -0.527 6.626 1.00 95.31 86 ILE A CA 1
ATOM 698 C C . ILE A 1 86 ? -6.550 -0.512 6.866 1.00 95.31 86 ILE A C 1
ATOM 700 O O . ILE A 1 86 ? -5.881 0.488 6.604 1.00 95.31 86 ILE A O 1
ATOM 704 N N . LEU A 1 87 ? -6.017 -1.625 7.360 1.00 93.25 87 LEU A N 1
ATOM 705 C CA . LEU A 1 87 ? -4.592 -1.849 7.568 1.00 93.25 87 LEU A CA 1
ATOM 706 C C . LEU A 1 87 ? -3.980 -2.483 6.318 1.00 93.25 87 LEU A C 1
ATOM 708 O O . LEU A 1 87 ? -4.409 -3.547 5.876 1.00 93.25 87 LEU A O 1
ATOM 712 N N . LEU A 1 88 ? -2.957 -1.837 5.766 1.00 90.69 88 LEU A N 1
ATOM 713 C CA . LEU A 1 88 ? -2.124 -2.364 4.690 1.00 90.69 88 LEU A CA 1
ATOM 714 C C . LEU A 1 88 ? -0.789 -2.808 5.273 1.00 90.69 88 LEU A C 1
ATOM 716 O O . LEU A 1 88 ? 0.117 -1.997 5.485 1.00 90.69 88 LEU A O 1
ATOM 720 N N . CYS A 1 89 ? -0.686 -4.104 5.533 1.00 87.62 89 CYS A N 1
ATOM 721 C CA . CYS A 1 89 ? 0.440 -4.713 6.217 1.00 87.62 89 CYS A CA 1
ATOM 722 C C . CYS A 1 89 ? 1.428 -5.320 5.220 1.00 87.62 89 CYS A C 1
ATOM 724 O O . CYS A 1 89 ? 1.038 -5.972 4.259 1.00 87.62 89 CYS A O 1
ATOM 726 N N . GLY A 1 90 ? 2.725 -5.123 5.445 1.00 81.50 90 GLY A N 1
ATOM 727 C CA . GLY A 1 90 ? 3.769 -5.750 4.631 1.00 81.50 90 GLY A CA 1
ATOM 728 C C . GLY A 1 90 ? 5.159 -5.221 4.941 1.00 81.50 90 GLY A C 1
ATOM 729 O O . GLY A 1 90 ? 5.316 -4.243 5.673 1.00 81.50 90 GLY A O 1
ATOM 730 N N . SER A 1 91 ? 6.171 -5.797 4.318 1.00 76.62 91 SER A N 1
ATOM 731 C CA . SER A 1 91 ? 7.572 -5.402 4.443 1.00 76.62 91 SER A CA 1
ATOM 732 C C . SER A 1 91 ? 7.916 -4.158 3.616 1.00 76.62 91 SER A C 1
ATOM 734 O O . SER A 1 91 ? 7.141 -3.664 2.784 1.00 76.62 91 SER A O 1
ATOM 736 N N . VAL A 1 92 ? 9.102 -3.603 3.873 1.00 73.06 92 VAL A N 1
ATOM 737 C CA . VAL A 1 92 ? 9.683 -2.548 3.035 1.00 73.06 92 VAL A CA 1
ATOM 738 C C . VAL A 1 92 ? 9.973 -3.130 1.651 1.00 73.06 92 VAL A C 1
ATOM 740 O O . VAL A 1 92 ? 10.601 -4.176 1.540 1.00 73.06 92 VAL A O 1
ATOM 743 N N . GLY A 1 93 ? 9.527 -2.443 0.597 1.00 72.50 93 GLY A N 1
ATOM 744 C CA . GLY A 1 93 ? 9.739 -2.872 -0.792 1.00 72.50 93 GLY A CA 1
ATOM 745 C C . GLY A 1 93 ? 8.577 -3.637 -1.436 1.00 72.50 93 GLY A C 1
ATOM 746 O O . GLY A 1 93 ? 8.572 -3.779 -2.655 1.00 72.50 93 GLY A O 1
ATOM 747 N N . ASP A 1 94 ? 7.541 -4.022 -0.684 1.00 77.19 94 ASP A N 1
ATOM 748 C CA . ASP A 1 94 ? 6.393 -4.773 -1.238 1.00 77.19 94 ASP A CA 1
ATOM 749 C C . ASP A 1 94 ? 5.511 -3.949 -2.197 1.00 77.19 94 ASP A C 1
ATOM 751 O O . ASP A 1 94 ? 4.700 -4.488 -2.958 1.00 77.19 94 ASP A O 1
ATOM 755 N N . GLY A 1 95 ? 5.693 -2.624 -2.201 1.00 79.44 95 GLY A N 1
ATOM 756 C CA . GLY A 1 95 ? 4.975 -1.698 -3.077 1.00 79.44 95 GLY A CA 1
ATOM 757 C C . GLY A 1 95 ? 3.681 -1.134 -2.486 1.00 79.44 95 GLY A C 1
ATOM 758 O O . GLY A 1 95 ? 2.845 -0.657 -3.247 1.00 79.44 95 GLY A O 1
ATOM 759 N N . LYS A 1 96 ? 3.511 -1.143 -1.154 1.00 84.62 96 LYS A N 1
ATOM 760 C CA . LYS A 1 96 ? 2.336 -0.571 -0.459 1.00 84.62 96 LYS A CA 1
ATOM 761 C C . LYS A 1 96 ? 2.072 0.887 -0.855 1.00 84.62 96 LYS A C 1
ATOM 763 O O . LYS A 1 96 ? 0.979 1.215 -1.308 1.00 84.62 96 LYS A O 1
ATOM 768 N N . SER A 1 97 ? 3.102 1.733 -0.759 1.00 80.19 97 SER A N 1
ATOM 769 C CA . SER A 1 97 ? 3.049 3.150 -1.146 1.00 80.19 97 SER A CA 1
ATOM 770 C C . SER A 1 97 ? 2.647 3.321 -2.612 1.00 80.19 97 SER A C 1
ATOM 772 O O . SER A 1 97 ? 1.761 4.108 -2.925 1.00 80.19 97 SER A O 1
ATOM 774 N N . HIS A 1 98 ? 3.255 2.531 -3.504 1.00 83.88 98 HIS A N 1
ATOM 775 C CA . HIS A 1 98 ? 2.961 2.558 -4.936 1.00 83.88 98 HIS A CA 1
ATOM 776 C C . HIS A 1 98 ? 1.503 2.184 -5.227 1.00 83.88 98 HIS A C 1
ATOM 778 O O . HIS A 1 98 ? 0.830 2.879 -5.984 1.00 83.88 98 HIS A O 1
ATOM 784 N N . LEU A 1 99 ? 0.997 1.109 -4.609 1.00 85.62 99 LEU A N 1
ATOM 785 C CA . LEU A 1 99 ? -0.389 0.679 -4.783 1.00 85.62 99 LEU A CA 1
ATOM 786 C C . LEU A 1 99 ? -1.366 1.764 -4.320 1.00 85.62 99 LEU A C 1
ATOM 788 O O . LEU A 1 99 ? -2.326 2.064 -5.025 1.00 85.62 99 LEU A O 1
ATOM 792 N N . LEU A 1 100 ? -1.105 2.389 -3.170 1.00 84.44 100 LEU A N 1
ATOM 793 C CA . LEU A 1 100 ? -1.933 3.478 -2.656 1.00 84.44 100 LEU A CA 1
ATOM 794 C C . LEU A 1 100 ? -1.966 4.682 -3.599 1.00 84.44 100 LEU A C 1
ATOM 796 O O . LEU A 1 100 ? -3.049 5.160 -3.944 1.00 84.44 100 LEU A O 1
ATOM 800 N N . SER A 1 101 ? -0.803 5.147 -4.058 1.00 81.56 101 SER A N 1
ATOM 801 C CA . SER A 1 101 ? -0.720 6.263 -5.006 1.00 81.56 101 SER A CA 1
ATOM 802 C C . SER A 1 101 ? -1.395 5.925 -6.338 1.00 81.56 101 SER A C 1
ATOM 804 O O . SER A 1 101 ? -2.084 6.769 -6.920 1.00 81.56 101 SER A O 1
ATOM 806 N N . TYR A 1 102 ? -1.290 4.670 -6.786 1.00 84.75 102 TYR A N 1
ATOM 807 C CA . TYR A 1 102 ? -1.975 4.188 -7.982 1.00 84.75 102 TYR A CA 1
ATOM 808 C C . TYR A 1 102 ? -3.487 4.236 -7.831 1.00 84.75 102 TYR A C 1
ATOM 810 O O . TYR A 1 102 ? -4.165 4.861 -8.653 1.00 84.75 102 TYR A O 1
ATOM 818 N N . LEU A 1 103 ? -4.015 3.667 -6.749 1.00 83.81 103 LEU A N 1
ATOM 819 C CA . LEU A 1 103 ? -5.445 3.679 -6.478 1.00 83.81 103 LEU A CA 1
ATOM 820 C C . LEU A 1 103 ? -5.983 5.105 -6.372 1.00 83.81 103 LEU A C 1
ATOM 822 O O . LEU A 1 103 ? -7.000 5.407 -6.998 1.00 83.81 103 LEU A O 1
ATOM 826 N N . LYS A 1 104 ? -5.265 6.000 -5.684 1.00 81.62 104 LYS A N 1
ATOM 827 C CA . LYS A 1 104 ? -5.621 7.422 -5.563 1.00 81.62 104 LYS A CA 1
ATOM 828 C C . LYS A 1 104 ? -5.690 8.125 -6.917 1.00 81.62 104 LYS A C 1
ATOM 830 O O . LYS A 1 104 ? -6.600 8.916 -7.155 1.00 81.62 104 LYS A O 1
ATOM 835 N N . SER A 1 105 ? -4.781 7.795 -7.837 1.00 79.12 105 SER A N 1
ATOM 836 C CA . SER A 1 105 ? -4.794 8.354 -9.194 1.00 79.12 105 SER A CA 1
ATOM 837 C C . SER A 1 105 ? -5.974 7.860 -10.046 1.00 79.12 105 SER A C 1
ATOM 839 O O . SER A 1 105 ? -6.474 8.608 -10.888 1.00 79.12 105 SER A O 1
ATOM 841 N N . LYS A 1 106 ? -6.432 6.615 -9.837 1.00 78.56 106 LYS A N 1
ATOM 842 C CA . LYS A 1 106 ? -7.465 5.959 -10.660 1.00 78.56 106 LYS A CA 1
ATOM 843 C C . LYS A 1 106 ? -8.881 6.071 -10.103 1.00 78.56 106 LYS A C 1
ATOM 845 O O . LYS A 1 106 ? -9.827 6.062 -10.883 1.00 78.56 106 LYS A O 1
ATOM 850 N N . SER A 1 107 ? -9.029 6.192 -8.787 1.00 76.38 107 SER A N 1
ATOM 851 C CA . SER A 1 107 ? -10.318 6.138 -8.085 1.00 76.38 107 SER A CA 1
ATOM 852 C C . SER A 1 107 ? -10.600 7.429 -7.311 1.00 76.38 107 SER A C 1
ATOM 854 O O . SER A 1 107 ? -10.969 7.389 -6.135 1.00 76.38 107 SER A O 1
ATOM 856 N N . LYS A 1 108 ? -10.422 8.580 -7.979 1.00 71.56 108 LYS A N 1
ATOM 857 C CA . LYS A 1 108 ? -10.824 9.894 -7.445 1.00 71.56 108 LYS A CA 1
ATOM 858 C C . LYS A 1 108 ? -12.312 9.872 -7.070 1.00 71.56 108 LYS A C 1
ATOM 860 O O . LYS A 1 108 ? -13.118 9.291 -7.798 1.00 71.56 108 LYS A O 1
ATOM 865 N N . GLY A 1 109 ? -12.676 10.475 -5.944 1.00 81.00 109 GLY A N 1
ATOM 866 C CA . GLY A 1 109 ? -14.009 10.392 -5.347 1.00 81.00 109 GLY A CA 1
ATOM 867 C C . GLY A 1 109 ? -14.088 9.351 -4.233 1.00 81.00 109 GLY A C 1
ATOM 868 O O . GLY A 1 109 ? -14.197 9.717 -3.071 1.00 81.00 109 GLY A O 1
ATOM 869 N N . LEU A 1 110 ? -13.996 8.055 -4.563 1.00 81.94 110 LEU A N 1
ATOM 870 C CA . LEU A 1 110 ? -14.157 6.975 -3.572 1.00 81.94 110 LEU A CA 1
ATOM 871 C C . LEU A 1 110 ? -13.125 7.063 -2.440 1.00 81.94 110 LEU A C 1
ATOM 873 O O . LEU A 1 110 ? -13.435 6.841 -1.274 1.00 81.94 110 LEU A O 1
ATOM 877 N N . LEU A 1 111 ? -11.883 7.365 -2.807 1.00 82.94 111 LEU A N 1
ATOM 878 C CA . LEU A 1 111 ? -10.775 7.459 -1.864 1.00 82.94 111 LEU A CA 1
ATOM 879 C C . LEU A 1 111 ? -10.785 8.780 -1.094 1.00 82.94 111 LEU A C 1
ATOM 881 O O . LEU A 1 111 ? -10.178 8.843 -0.037 1.00 82.94 111 LEU A O 1
ATOM 885 N N . ASP A 1 112 ? -11.497 9.805 -1.568 1.00 83.50 112 ASP A N 1
ATOM 886 C CA . ASP A 1 112 ? -11.535 11.117 -0.908 1.00 83.50 112 ASP A CA 1
ATOM 887 C C . ASP A 1 112 ? -12.299 11.070 0.432 1.00 83.50 112 ASP A C 1
ATOM 889 O O . ASP A 1 112 ? -12.158 11.973 1.253 1.00 83.50 112 ASP A O 1
ATOM 893 N N . GLU A 1 113 ? -13.071 10.004 0.680 1.00 86.06 113 GLU A N 1
ATOM 894 C CA . GLU A 1 113 ? -13.709 9.727 1.975 1.00 86.06 113 GLU A CA 1
ATOM 895 C C . GLU A 1 113 ? -12.747 9.176 3.037 1.00 86.06 113 GLU A C 1
ATOM 897 O O . GLU A 1 113 ? -13.130 9.072 4.203 1.00 86.06 113 GLU A O 1
ATOM 902 N N . PHE A 1 114 ? -11.532 8.782 2.648 1.00 91.62 114 PHE A N 1
ATOM 903 C CA . PHE A 1 114 ? -10.557 8.163 3.538 1.00 91.62 114 PHE A CA 1
ATOM 904 C C . PHE A 1 114 ? -9.378 9.097 3.790 1.00 91.62 114 PHE A C 1
ATOM 906 O O . PHE A 1 114 ? -8.801 9.683 2.873 1.00 91.62 114 PHE A O 1
ATOM 913 N N . GLU A 1 115 ? -8.954 9.170 5.046 1.00 90.94 115 GLU A N 1
ATOM 914 C CA . GLU A 1 115 ? -7.618 9.644 5.371 1.00 90.94 115 GLU A CA 1
ATOM 915 C C . GLU A 1 115 ? -6.593 8.566 5.006 1.00 90.94 115 GLU A C 1
ATOM 917 O O . GLU A 1 115 ? -6.835 7.369 5.178 1.00 90.94 115 GLU A O 1
ATOM 922 N N . PHE A 1 116 ? -5.434 8.992 4.507 1.00 86.38 116 PHE A N 1
ATOM 923 C CA . PHE A 1 116 ? -4.326 8.099 4.182 1.00 86.38 116 PHE A CA 1
ATOM 924 C C . PHE A 1 116 ? -3.143 8.437 5.056 1.00 86.38 116 PHE A C 1
ATOM 926 O O . PHE A 1 116 ? -2.667 9.572 5.048 1.00 86.38 116 PHE A O 1
ATOM 933 N N . HIS A 1 117 ? -2.618 7.420 5.722 1.00 84.44 117 HIS A N 1
ATOM 934 C CA . HIS A 1 117 ? -1.323 7.510 6.360 1.00 84.44 117 HIS A CA 1
ATOM 935 C C . HIS A 1 117 ? -0.412 6.461 5.741 1.00 84.44 117 HIS A C 1
ATOM 937 O O . HIS A 1 117 ? -0.586 5.256 5.939 1.00 84.44 117 HIS A O 1
ATOM 943 N N . ASN A 1 118 ? 0.545 6.933 4.946 1.00 75.12 118 ASN A N 1
ATOM 944 C CA . ASN A 1 118 ? 1.632 6.085 4.488 1.00 75.12 118 ASN A CA 1
ATOM 945 C C . ASN A 1 118 ? 2.690 6.007 5.587 1.00 75.12 118 ASN A C 1
ATOM 947 O O . ASN A 1 118 ? 2.866 6.993 6.294 1.00 75.12 118 ASN A O 1
ATOM 951 N N . ASP A 1 119 ? 3.339 4.855 5.722 1.00 68.25 119 ASP A N 1
ATOM 952 C CA . ASP A 1 119 ? 4.463 4.601 6.630 1.00 68.25 119 ASP A CA 1
ATOM 953 C C . ASP A 1 119 ? 4.411 5.384 7.954 1.00 68.25 119 ASP A C 1
ATOM 955 O O . ASP A 1 119 ? 5.046 6.423 8.137 1.00 68.25 119 ASP A O 1
ATOM 959 N N . ALA A 1 120 ? 3.625 4.873 8.900 1.00 57.72 120 ALA A N 1
ATOM 960 C CA . ALA A 1 120 ? 3.424 5.496 10.207 1.00 57.72 120 ALA A CA 1
ATOM 961 C C . ALA A 1 120 ? 4.681 5.616 11.089 1.00 57.72 120 ALA A C 1
ATOM 963 O O . ALA A 1 120 ? 4.578 6.103 12.215 1.00 57.72 120 ALA A O 1
ATOM 964 N N . THR A 1 121 ? 5.848 5.184 10.598 1.00 54.34 121 THR A N 1
ATOM 965 C CA . THR A 1 121 ? 7.125 5.298 11.310 1.00 54.34 121 THR A CA 1
ATOM 966 C C . THR A 1 121 ? 7.921 6.551 10.958 1.00 54.34 121 THR A C 1
ATOM 968 O O . THR A 1 121 ? 8.748 6.989 11.757 1.00 54.34 121 THR A O 1
ATOM 971 N N . GLU A 1 122 ? 7.640 7.201 9.825 1.00 52.62 122 GLU A N 1
ATOM 972 C CA . GLU A 1 122 ? 8.276 8.471 9.471 1.00 52.62 122 GLU A CA 1
ATOM 973 C C . GLU A 1 122 ? 7.539 9.639 10.139 1.00 52.62 122 GLU A C 1
ATOM 975 O O . GLU A 1 122 ? 6.854 10.442 9.503 1.00 52.62 122 GLU A O 1
ATOM 980 N N . SER A 1 123 ? 7.669 9.748 11.464 1.00 46.34 123 SER A N 1
ATOM 981 C CA . SER A 1 123 ? 7.270 10.973 12.150 1.00 46.34 123 SER A CA 1
ATOM 982 C C . SER A 1 123 ? 8.220 12.102 11.717 1.00 46.34 123 SER A C 1
ATOM 984 O O . SER A 1 123 ? 9.445 12.013 11.812 1.00 46.34 123 SER A O 1
ATOM 986 N N . SER A 1 124 ? 7.657 13.199 11.211 1.00 49.34 124 SER A N 1
ATOM 987 C CA . SER A 1 124 ? 8.417 14.410 10.875 1.00 49.34 124 SER A CA 1
ATOM 988 C C . SER A 1 124 ? 8.883 15.187 12.117 1.00 49.34 124 SER A C 1
ATOM 990 O O . SER A 1 124 ? 9.553 16.213 11.987 1.00 49.34 124 SER A O 1
ATOM 992 N N . ASP A 1 125 ? 8.517 14.724 13.320 1.00 49.72 125 ASP A N 1
ATOM 993 C CA . ASP A 1 125 ? 8.920 15.307 14.595 1.00 49.72 125 ASP A CA 1
ATOM 994 C C . ASP A 1 125 ? 9.989 14.420 15.259 1.00 49.72 125 ASP A C 1
ATOM 996 O O . ASP A 1 125 ? 9.657 13.379 15.826 1.00 49.72 125 ASP A O 1
ATOM 1000 N N . PRO A 1 126 ? 11.268 14.838 15.282 1.00 49.97 126 PRO A N 1
ATOM 1001 C CA . PRO A 1 126 ? 12.364 14.054 15.859 1.00 49.97 126 PRO A CA 1
ATOM 1002 C C . PRO A 1 126 ? 12.234 13.777 17.372 1.00 49.97 126 PRO A C 1
ATOM 1004 O O . PRO A 1 126 ? 13.151 13.215 17.968 1.00 49.97 126 PRO A O 1
ATOM 1007 N N . LYS A 1 127 ? 11.137 14.198 18.017 1.00 49.50 127 LYS A N 1
ATOM 1008 C CA . LYS A 1 127 ? 10.831 13.967 19.434 1.00 49.50 127 LYS A CA 1
ATOM 1009 C C . LYS A 1 127 ? 9.718 12.946 19.686 1.00 49.50 127 LYS A C 1
ATOM 1011 O O . LYS A 1 127 ? 9.514 12.601 20.850 1.00 49.50 127 LYS A O 1
ATOM 1016 N N . LEU A 1 128 ? 8.974 12.510 18.667 1.00 58.97 128 LEU A N 1
ATOM 1017 C CA . LEU A 1 128 ? 7.879 11.551 18.840 1.00 58.97 128 LEU A CA 1
ATOM 1018 C C . LEU A 1 128 ? 8.350 10.132 18.541 1.00 58.97 128 LEU A C 1
ATOM 1020 O O . LEU A 1 128 ? 8.828 9.849 17.445 1.00 58.97 128 LEU A O 1
ATOM 1024 N N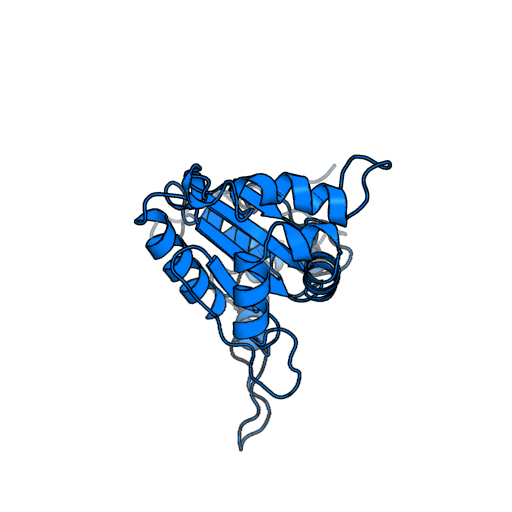 . ASP A 1 129 ? 8.166 9.255 19.526 1.00 75.50 129 ASP A N 1
ATOM 1025 C CA . ASP A 1 129 ? 8.333 7.815 19.361 1.00 75.50 129 ASP A CA 1
ATOM 1026 C C . ASP A 1 129 ? 7.293 7.266 18.364 1.00 75.50 129 ASP A C 1
ATOM 1028 O O . ASP A 1 129 ? 6.184 7.796 18.228 1.00 75.50 129 ASP A O 1
ATOM 1032 N N . GLU A 1 130 ? 7.649 6.197 17.666 1.00 78.19 130 GLU A N 1
ATOM 1033 C CA . GLU A 1 130 ? 6.848 5.531 16.634 1.00 78.19 130 GLU A CA 1
ATOM 1034 C C . GLU A 1 130 ? 5.452 5.157 17.159 1.00 78.19 130 GLU A C 1
ATOM 1036 O O . GLU A 1 130 ? 4.426 5.462 16.546 1.00 78.19 130 GLU A O 1
ATOM 1041 N N . ILE A 1 131 ? 5.409 4.609 18.377 1.00 84.62 131 ILE A N 1
ATOM 1042 C CA . ILE A 1 131 ? 4.173 4.246 19.081 1.00 84.62 131 ILE A CA 1
ATOM 1043 C C . ILE A 1 131 ? 3.297 5.481 19.335 1.00 84.62 131 ILE A C 1
ATOM 1045 O O . ILE A 1 131 ? 2.087 5.434 19.134 1.00 84.62 131 ILE A O 1
ATOM 1049 N N . GLN A 1 132 ? 3.893 6.609 19.731 1.00 85.81 132 GLN A N 1
ATOM 1050 C CA . GLN A 1 132 ? 3.155 7.846 20.015 1.00 85.81 132 GLN A CA 1
ATOM 1051 C C . GLN A 1 132 ? 2.551 8.459 18.751 1.00 85.81 132 GLN A C 1
ATOM 1053 O O . GLN A 1 132 ? 1.474 9.056 18.794 1.00 85.81 132 GLN A O 1
ATOM 1058 N N . THR A 1 133 ? 3.224 8.301 17.613 1.00 86.00 133 THR A N 1
ATOM 1059 C CA . THR A 1 133 ? 2.681 8.707 16.313 1.00 86.00 133 THR A CA 1
ATOM 1060 C C . THR A 1 133 ? 1.473 7.847 15.957 1.00 86.00 133 THR A C 1
ATOM 1062 O O . THR A 1 133 ? 0.413 8.385 15.637 1.00 86.00 133 THR A O 1
ATOM 1065 N N . LEU A 1 134 ? 1.582 6.526 16.117 1.00 90.06 134 LEU A N 1
ATOM 1066 C CA . LEU A 1 134 ? 0.470 5.607 15.880 1.00 90.06 134 LEU A CA 1
ATOM 1067 C C . LEU A 1 134 ? -0.728 5.857 16.796 1.00 90.06 134 LEU A C 1
ATOM 1069 O O . LEU A 1 134 ? -1.852 5.866 16.304 1.00 90.06 134 LEU A O 1
ATOM 1073 N N . LEU A 1 135 ? -0.509 6.131 18.085 1.00 91.25 135 LEU A N 1
ATOM 1074 C CA . LEU A 1 135 ? -1.585 6.461 19.028 1.00 91.25 135 LEU A CA 1
ATOM 1075 C C . LEU A 1 135 ? -2.393 7.682 18.575 1.00 91.25 135 LEU A C 1
ATOM 1077 O O . LEU A 1 135 ? -3.616 7.671 18.667 1.00 91.25 135 LEU A O 1
ATOM 1081 N N . LYS A 1 136 ? -1.730 8.712 18.036 1.00 90.19 136 LYS A N 1
ATOM 1082 C CA . LYS A 1 136 ? -2.411 9.897 17.488 1.00 90.19 136 LYS A CA 1
ATOM 1083 C C . LYS A 1 136 ? -3.181 9.577 16.213 1.00 90.19 136 LYS A C 1
ATOM 1085 O O . LYS A 1 136 ? -4.313 10.014 16.043 1.00 90.19 136 LYS A O 1
ATOM 1090 N N . VAL A 1 137 ? -2.571 8.822 15.302 1.00 91.56 137 VAL A N 1
ATOM 1091 C CA . VAL A 1 137 ? -3.206 8.440 14.031 1.00 91.56 137 VAL A CA 1
ATOM 1092 C C . VAL A 1 137 ? -4.452 7.586 14.282 1.00 91.56 137 VAL A C 1
ATOM 1094 O O . VAL A 1 137 ? -5.475 7.770 13.614 1.00 91.56 137 VAL A O 1
ATOM 1097 N N . LEU A 1 138 ? -4.372 6.692 15.271 1.00 94.44 138 LEU A N 1
ATOM 1098 C CA . LEU A 1 138 ? -5.393 5.705 15.596 1.00 94.44 138 LEU A CA 1
ATOM 1099 C C . LEU A 1 138 ? -6.376 6.137 16.697 1.00 94.44 138 LEU A C 1
ATOM 1101 O O . LEU A 1 138 ? -7.254 5.350 17.026 1.00 94.44 138 LEU A O 1
ATOM 1105 N N . GLU A 1 139 ? -6.303 7.362 17.224 1.00 95.12 139 GLU A N 1
ATOM 1106 C CA . GLU A 1 139 ? -7.103 7.828 18.375 1.00 95.12 139 GLU A CA 1
ATOM 1107 C C . GLU A 1 139 ? -8.617 7.557 18.243 1.00 95.12 139 GLU A C 1
ATOM 1109 O O . GLU A 1 139 ? -9.271 7.098 19.188 1.00 95.12 139 GLU A O 1
ATOM 1114 N N . ASP A 1 140 ? -9.174 7.785 17.051 1.00 96.56 140 ASP A N 1
ATOM 1115 C CA . ASP A 1 140 ? -10.585 7.546 16.708 1.00 96.56 140 ASP A CA 1
ATOM 1116 C C . ASP A 1 140 ? -10.991 6.064 16.698 1.00 96.56 140 ASP A C 1
ATOM 1118 O O . ASP A 1 140 ? -12.179 5.743 16.700 1.00 96.56 140 ASP A O 1
ATOM 1122 N N . PHE A 1 141 ? -10.013 5.160 16.669 1.00 96.19 141 PHE A N 1
ATOM 1123 C CA . PHE A 1 141 ? -10.180 3.707 16.626 1.00 96.19 141 PHE A CA 1
ATOM 1124 C C . PHE A 1 141 ? -9.899 3.040 17.978 1.00 96.19 141 PHE A C 1
ATOM 1126 O O . PHE A 1 141 ? -9.911 1.812 18.065 1.00 96.19 141 PHE A O 1
ATOM 1133 N N . SER A 1 142 ? -9.665 3.831 19.029 1.00 96.38 142 SER A N 1
ATOM 1134 C CA . SER A 1 142 ? -9.645 3.345 20.411 1.00 96.38 142 SER A CA 1
ATOM 1135 C C . SER A 1 142 ? -11.018 2.822 20.838 1.00 96.38 142 SER A C 1
ATOM 1137 O O . SER A 1 142 ? -12.053 3.239 20.307 1.00 96.38 142 SER A O 1
ATOM 1139 N N . ASP A 1 143 ? -11.046 1.948 21.843 1.00 95.94 143 ASP A N 1
ATOM 1140 C CA . ASP A 1 143 ? -12.281 1.336 22.348 1.00 95.94 143 ASP A CA 1
ATOM 1141 C C . ASP A 1 143 ? -13.309 2.394 22.804 1.00 95.94 143 ASP A C 1
ATOM 1143 O O . ASP A 1 143 ? -14.521 2.195 22.683 1.00 95.94 143 ASP A O 1
ATOM 1147 N N . GLU A 1 144 ? -12.836 3.548 23.290 1.00 95.88 144 GLU A N 1
ATOM 1148 C CA . GLU A 1 144 ? -13.682 4.661 23.723 1.00 95.88 144 GLU A CA 1
ATOM 1149 C C . GLU A 1 144 ? -14.307 5.449 22.555 1.00 95.88 144 GLU A C 1
ATOM 1151 O O . GLU A 1 144 ? -15.445 5.929 22.677 1.00 95.88 144 GLU A O 1
ATOM 1156 N N . ASN A 1 145 ? -13.577 5.611 21.447 1.00 96.12 145 ASN A N 1
ATOM 1157 C CA . ASN A 1 145 ? -13.930 6.534 20.362 1.00 96.12 145 ASN A CA 1
ATOM 1158 C C . ASN A 1 145 ? -14.514 5.847 19.126 1.00 96.12 145 ASN A C 1
ATOM 1160 O O . ASN A 1 145 ? -15.258 6.487 18.379 1.00 96.12 145 ASN A O 1
ATOM 1164 N N . ILE A 1 146 ? -14.268 4.549 18.939 1.00 94.44 146 ILE A N 1
ATOM 1165 C CA . ILE A 1 146 ? -14.616 3.819 17.710 1.00 94.44 146 ILE A CA 1
ATOM 1166 C C . ILE A 1 146 ? -16.107 3.849 17.346 1.00 94.44 146 ILE A C 1
ATOM 1168 O O . ILE A 1 146 ? -16.469 3.764 16.174 1.00 94.44 146 ILE A O 1
ATOM 1172 N N . ASN A 1 147 ? -16.985 4.014 18.339 1.00 94.12 147 ASN A N 1
ATOM 1173 C CA . ASN A 1 147 ? -18.435 4.120 18.142 1.00 94.12 147 ASN A CA 1
ATOM 1174 C C . ASN A 1 147 ? -18.954 5.571 18.118 1.00 94.12 147 ASN A C 1
ATOM 1176 O O . ASN A 1 147 ? -20.153 5.788 17.954 1.00 94.12 147 ASN A O 1
ATOM 1180 N N . LYS A 1 148 ? -18.079 6.561 18.328 1.00 94.31 148 LYS A N 1
ATOM 1181 C CA . LYS A 1 148 ? -18.411 7.997 18.396 1.00 94.31 148 LYS A CA 1
ATOM 1182 C C . LYS A 1 148 ? -17.893 8.782 17.192 1.00 94.31 148 LYS A C 1
ATOM 1184 O O . LYS A 1 148 ? -18.374 9.884 16.938 1.00 94.31 148 LYS A O 1
ATOM 1189 N N . SER A 1 149 ? -16.913 8.237 16.480 1.00 93.12 149 SER A N 1
ATOM 1190 C CA . SER A 1 149 ? -16.296 8.861 15.315 1.00 93.12 149 SER A CA 1
ATOM 1191 C C . SER A 1 149 ? -16.798 8.229 14.009 1.00 93.12 149 SER A C 1
ATOM 1193 O O . SER A 1 149 ? -17.336 7.120 13.978 1.00 93.12 149 SER A O 1
ATOM 1195 N N . ASN A 1 150 ? -16.664 8.983 12.919 1.00 93.75 150 ASN A N 1
ATOM 1196 C CA . ASN A 1 150 ? -16.968 8.548 11.551 1.00 93.75 150 ASN A CA 1
ATOM 1197 C C . ASN A 1 150 ? -15.697 8.480 10.695 1.00 93.75 150 ASN A C 1
ATOM 1199 O O . ASN A 1 150 ? -15.768 8.513 9.466 1.00 93.75 150 ASN A O 1
ATOM 1203 N N . LYS A 1 151 ? -14.524 8.449 11.335 1.00 95.44 151 LYS A N 1
ATOM 1204 C CA . LYS A 1 151 ? -13.248 8.492 10.631 1.00 95.44 151 LYS A CA 1
ATOM 1205 C C . LYS A 1 151 ? -13.033 7.224 9.819 1.00 95.44 151 LYS A C 1
ATOM 1207 O O . LYS A 1 151 ? -13.082 6.112 10.346 1.00 95.44 151 LYS A O 1
ATOM 1212 N N . LYS A 1 152 ? -12.735 7.400 8.537 1.00 96.25 152 LYS A N 1
ATOM 1213 C CA . LYS A 1 152 ? -12.299 6.317 7.662 1.00 96.25 152 LYS A CA 1
ATOM 1214 C C . LYS A 1 152 ? -10.816 6.503 7.370 1.00 96.25 152 LYS A C 1
ATOM 1216 O O . LYS A 1 152 ? -10.417 7.555 6.881 1.00 96.25 152 LYS A O 1
ATOM 1221 N N . LEU A 1 153 ? -9.997 5.514 7.706 1.00 95.06 153 LEU A N 1
ATOM 1222 C CA 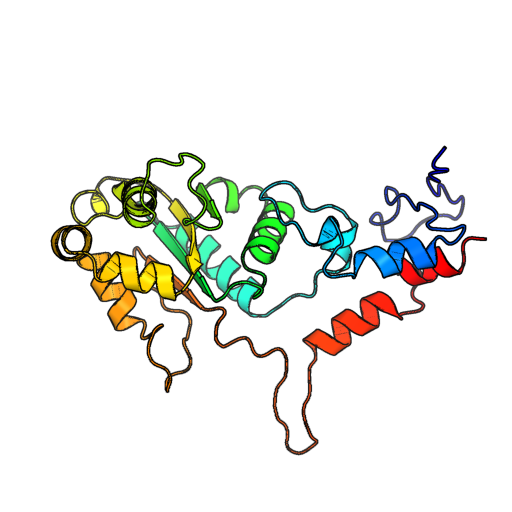. LEU A 1 153 ? -8.540 5.588 7.611 1.00 95.06 153 LEU A CA 1
ATOM 1223 C C . LEU A 1 153 ? -7.997 4.379 6.854 1.00 95.06 153 LEU A C 1
ATOM 1225 O O . LEU A 1 153 ? -8.357 3.238 7.141 1.00 95.06 153 LEU A O 1
ATOM 1229 N N . ILE A 1 154 ? -7.085 4.636 5.921 1.00 93.50 154 ILE A N 1
ATOM 1230 C CA . ILE A 1 154 ? -6.234 3.625 5.301 1.00 93.50 154 ILE A CA 1
ATOM 1231 C C . ILE A 1 154 ? -4.805 3.846 5.803 1.00 93.50 154 ILE A C 1
ATOM 1233 O O . ILE A 1 154 ? -4.185 4.877 5.529 1.00 93.50 154 ILE A O 1
ATOM 1237 N N . LEU A 1 155 ? -4.294 2.872 6.552 1.00 91.81 155 LEU A N 1
ATOM 1238 C CA . LEU A 1 155 ? -2.998 2.928 7.219 1.00 91.81 155 LEU A CA 1
ATOM 1239 C C . LEU A 1 155 ? -2.054 1.888 6.613 1.00 91.81 155 LEU A C 1
ATOM 1241 O O . LEU A 1 155 ? -2.254 0.688 6.792 1.00 91.81 155 LEU A O 1
ATOM 1245 N N . ALA A 1 156 ? -1.004 2.341 5.928 1.00 88.62 156 ALA A N 1
ATOM 1246 C CA . ALA A 1 156 ? 0.092 1.467 5.519 1.00 88.62 156 ALA A CA 1
ATOM 1247 C C . ALA A 1 156 ? 1.132 1.359 6.635 1.00 88.62 156 ALA A C 1
ATOM 1249 O O . ALA A 1 156 ? 1.675 2.363 7.095 1.00 88.62 156 ALA A O 1
ATOM 1250 N N . ILE A 1 157 ? 1.419 0.128 7.053 1.00 85.62 157 ILE A N 1
ATOM 1251 C CA . ILE A 1 157 ? 2.248 -0.157 8.224 1.00 85.62 157 ILE A CA 1
ATOM 1252 C C . ILE A 1 157 ? 3.104 -1.406 8.003 1.00 85.62 157 ILE A C 1
ATOM 1254 O O . ILE A 1 157 ? 2.720 -2.349 7.307 1.00 85.62 157 ILE A O 1
ATOM 1258 N N . ASN A 1 158 ? 4.304 -1.406 8.578 1.00 84.56 158 ASN A N 1
ATOM 1259 C CA . ASN A 1 158 ? 5.138 -2.600 8.631 1.00 84.56 158 ASN A CA 1
ATOM 1260 C C . ASN A 1 158 ? 4.594 -3.571 9.691 1.00 84.56 158 ASN A C 1
ATOM 1262 O O . ASN A 1 158 ? 4.202 -3.148 10.774 1.00 84.56 158 ASN A O 1
ATOM 1266 N N . LEU A 1 159 ? 4.599 -4.873 9.404 1.00 84.50 159 LEU A N 1
ATOM 1267 C CA . LEU A 1 159 ? 4.165 -5.895 10.360 1.00 84.50 159 LEU A CA 1
ATOM 1268 C C . LEU A 1 159 ? 4.918 -5.827 11.696 1.00 84.50 159 LEU A C 1
ATOM 1270 O O . LEU A 1 159 ? 4.286 -5.904 12.742 1.00 84.50 159 LEU A O 1
ATOM 1274 N N . GLY A 1 160 ? 6.238 -5.613 11.688 1.00 8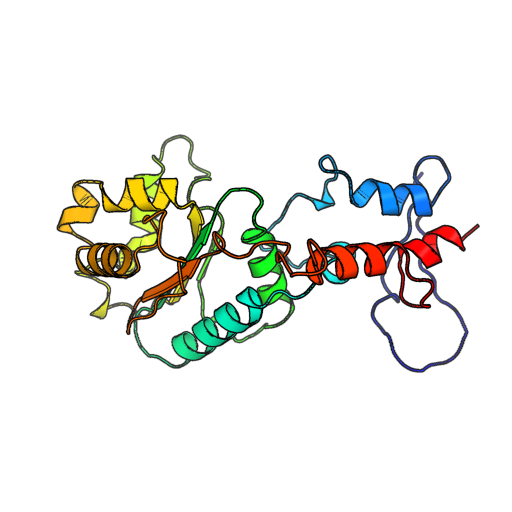3.88 160 GLY A N 1
ATOM 1275 C CA . GLY A 1 160 ? 7.013 -5.513 12.933 1.00 83.88 160 GLY A CA 1
ATOM 1276 C C . GLY A 1 160 ? 6.596 -4.322 13.802 1.00 83.88 160 GLY A C 1
ATOM 1277 O O . GLY A 1 160 ? 6.497 -4.437 15.020 1.00 83.88 160 GLY A O 1
ATOM 1278 N N . VAL A 1 161 ? 6.281 -3.200 13.158 1.00 87.12 161 VAL A N 1
ATOM 1279 C CA . VAL A 1 161 ? 5.799 -1.964 13.794 1.00 87.12 161 VAL A CA 1
ATOM 1280 C C . VAL A 1 161 ? 4.407 -2.174 14.382 1.00 87.12 161 VAL A C 1
ATOM 1282 O O . VAL A 1 161 ? 4.160 -1.840 15.539 1.00 87.12 161 VAL A O 1
ATOM 1285 N N . LEU A 1 162 ? 3.507 -2.792 13.609 1.00 89.56 162 LEU A N 1
ATOM 1286 C CA . LEU A 1 162 ? 2.166 -3.139 14.074 1.00 89.56 162 LEU A CA 1
ATOM 1287 C C . LEU A 1 162 ? 2.228 -4.069 15.292 1.00 89.56 162 LEU A C 1
ATOM 1289 O O . LEU A 1 162 ? 1.520 -3.830 16.266 1.00 89.56 162 L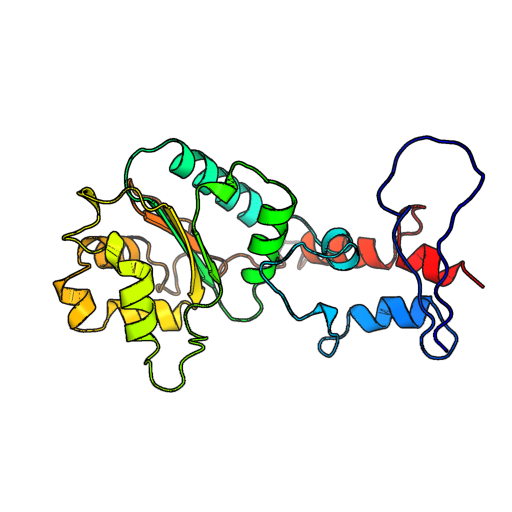EU A O 1
ATOM 1293 N N . ASN A 1 163 ? 3.105 -5.077 15.258 1.00 89.31 163 ASN A N 1
ATOM 1294 C CA . ASN A 1 163 ? 3.322 -5.998 16.372 1.00 89.31 163 ASN A CA 1
ATOM 1295 C C . ASN A 1 163 ? 3.811 -5.262 17.631 1.00 89.31 163 ASN A C 1
ATOM 1297 O O . ASN A 1 163 ? 3.271 -5.450 18.717 1.00 89.31 163 ASN A O 1
ATOM 1301 N N . ASN A 1 164 ? 4.792 -4.367 17.489 1.00 88.56 164 ASN A N 1
ATOM 1302 C CA . ASN A 1 164 ? 5.283 -3.562 18.610 1.00 88.56 164 ASN A CA 1
ATOM 1303 C C . ASN A 1 164 ? 4.188 -2.653 19.190 1.00 88.56 164 ASN A C 1
ATOM 1305 O O . ASN A 1 164 ? 4.092 -2.501 20.408 1.00 88.56 164 ASN A O 1
ATOM 1309 N N . PHE A 1 165 ? 3.349 -2.071 18.329 1.00 91.00 165 PHE A N 1
ATOM 1310 C CA . PHE A 1 165 ? 2.239 -1.218 18.741 1.00 91.00 165 PHE A CA 1
ATOM 1311 C C . PHE A 1 165 ? 1.220 -1.984 19.592 1.00 91.00 165 PHE A C 1
ATOM 1313 O O . PHE A 1 165 ? 0.939 -1.562 20.715 1.00 91.00 165 PHE A O 1
ATOM 1320 N N . ILE A 1 166 ? 0.716 -3.130 19.113 1.00 92.00 166 ILE A N 1
ATOM 1321 C CA . ILE A 1 166 ? -0.294 -3.923 19.843 1.00 92.00 166 ILE A CA 1
ATOM 1322 C C . ILE A 1 166 ? 0.227 -4.541 21.143 1.00 92.00 166 ILE A C 1
ATOM 1324 O O . ILE A 1 166 ? -0.562 -4.848 22.039 1.00 92.00 166 ILE A O 1
ATOM 1328 N N . GLU A 1 167 ? 1.545 -4.710 21.259 1.00 90.50 167 GLU A N 1
ATOM 1329 C CA . GLU A 1 167 ? 2.183 -5.240 22.459 1.00 90.50 167 GLU A CA 1
ATOM 1330 C C . GLU A 1 167 ? 2.481 -4.176 23.524 1.00 90.50 167 GLU A C 1
ATOM 1332 O O . GLU A 1 167 ? 2.807 -4.530 24.662 1.00 90.50 167 GLU A O 1
ATOM 1337 N N . SER A 1 168 ? 2.328 -2.889 23.207 1.00 90.31 168 SER A N 1
ATOM 1338 C CA . SER A 1 168 ? 2.525 -1.808 24.176 1.00 90.31 168 SER A CA 1
ATOM 1339 C C . SER A 1 168 ? 1.416 -1.766 25.241 1.00 90.31 168 SER A C 1
ATOM 1341 O O . SER A 1 168 ? 0.245 -2.030 24.964 1.00 90.31 168 SER A O 1
ATOM 1343 N N . GLU A 1 169 ? 1.779 -1.422 26.481 1.00 88.38 169 GLU A N 1
ATOM 1344 C CA . GLU A 1 169 ? 0.855 -1.426 27.631 1.00 88.38 169 GLU A CA 1
ATOM 1345 C C . GLU A 1 169 ? -0.355 -0.498 27.432 1.00 88.38 169 GLU A C 1
ATOM 1347 O O . GLU A 1 169 ? -1.486 -0.870 27.739 1.00 88.38 169 GLU A O 1
ATOM 1352 N N . GLU A 1 170 ? -0.134 0.689 26.862 1.00 86.25 170 GLU A N 1
ATOM 1353 C CA . GLU A 1 170 ? -1.193 1.671 26.592 1.00 86.25 170 GLU A CA 1
ATOM 1354 C C . GLU A 1 170 ? -2.193 1.171 25.536 1.00 86.25 170 GLU A C 1
ATOM 1356 O O . GLU A 1 170 ? -3.396 1.426 25.625 1.00 86.25 170 GLU A O 1
ATOM 1361 N N . VAL A 1 171 ? -1.719 0.403 24.552 1.00 89.00 171 VAL A N 1
ATOM 1362 C CA . VAL A 1 171 ? -2.571 -0.177 23.507 1.00 89.00 171 VAL A CA 1
ATOM 1363 C C . VAL A 1 171 ? -3.336 -1.385 24.043 1.00 89.00 171 VAL A C 1
ATOM 1365 O O . VAL A 1 171 ? -4.533 -1.517 23.783 1.00 89.00 171 VAL A O 1
ATOM 1368 N N . LYS A 1 172 ? -2.698 -2.211 24.880 1.00 89.50 172 LYS A N 1
ATOM 1369 C CA . LYS A 1 172 ? -3.342 -3.345 25.559 1.00 89.50 172 LYS A CA 1
ATOM 1370 C C . LYS A 1 172 ? -4.535 -2.935 26.423 1.00 89.50 172 LYS A C 1
ATOM 1372 O O . LYS A 1 172 ? -5.453 -3.739 26.563 1.00 89.50 172 LYS A O 1
ATOM 1377 N N . SER A 1 173 ? -4.544 -1.724 26.988 1.00 90.88 173 SER A N 1
ATOM 1378 C CA . SER A 1 173 ? -5.671 -1.240 27.796 1.00 90.88 173 SER A CA 1
ATOM 1379 C C . SER A 1 173 ? -6.749 -0.501 26.999 1.00 90.88 173 SER A C 1
ATOM 1381 O O . SER A 1 173 ? -7.910 -0.561 27.393 1.00 90.88 173 SER A O 1
ATOM 1383 N N . ASN A 1 174 ? -6.386 0.193 25.913 1.00 94.25 174 ASN A N 1
ATOM 1384 C CA . ASN A 1 174 ? -7.274 1.172 25.259 1.00 94.25 174 ASN A CA 1
ATOM 1385 C C . ASN A 1 174 ? -7.727 0.783 23.839 1.00 94.25 174 ASN A C 1
ATOM 1387 O O . ASN A 1 174 ? -8.592 1.448 23.267 1.00 94.25 174 ASN A O 1
ATOM 1391 N N . TYR A 1 175 ? -7.135 -0.259 23.255 1.00 96.12 175 TYR A N 1
ATOM 1392 C CA . TYR A 1 175 ? -7.382 -0.715 21.882 1.00 96.12 175 TYR A CA 1
ATOM 1393 C C . TYR A 1 175 ? -7.621 -2.230 21.844 1.00 96.12 175 TYR A C 1
ATOM 1395 O O . TYR A 1 175 ? -7.118 -2.945 20.973 1.00 96.12 175 TYR A O 1
ATOM 1403 N N . THR A 1 176 ? -8.374 -2.749 22.811 1.00 95.62 176 THR A N 1
ATOM 1404 C CA . THR A 1 176 ? -8.614 -4.188 22.958 1.00 95.62 176 THR A CA 1
ATOM 1405 C C . THR A 1 176 ? -9.345 -4.778 21.754 1.00 95.62 176 THR A C 1
ATOM 1407 O O . THR A 1 176 ? -9.043 -5.904 21.352 1.00 95.62 176 THR A O 1
ATOM 1410 N N . LEU A 1 177 ? -10.249 -4.017 21.124 1.00 95.38 177 LEU A N 1
ATOM 1411 C CA . LEU A 1 177 ? -10.963 -4.447 19.920 1.00 95.38 177 LEU A CA 1
ATOM 1412 C C . LEU A 1 177 ? -10.020 -4.594 18.721 1.00 95.38 177 LEU A C 1
ATOM 1414 O O . LEU A 1 177 ? -10.082 -5.598 18.011 1.00 95.38 177 LEU A O 1
ATOM 1418 N N . LEU A 1 178 ? -9.132 -3.617 18.518 1.00 95.62 178 LEU A N 1
ATOM 1419 C CA . LEU A 1 178 ? -8.145 -3.640 17.439 1.00 95.62 178 LEU A CA 1
ATOM 1420 C C . LEU A 1 178 ? -7.118 -4.755 17.656 1.00 95.62 178 LEU A C 1
ATOM 1422 O O . LEU A 1 178 ? -6.827 -5.504 16.726 1.00 95.62 178 LEU A O 1
ATOM 1426 N N . LYS A 1 179 ? -6.611 -4.906 18.886 1.00 94.88 179 LYS A N 1
ATOM 1427 C CA . LYS A 1 179 ? -5.676 -5.981 19.235 1.00 94.88 179 LYS A CA 1
ATOM 1428 C C . LYS A 1 179 ? -6.286 -7.347 18.943 1.00 94.88 179 LYS A C 1
ATOM 1430 O O . LYS A 1 179 ? -5.678 -8.143 18.240 1.00 94.88 179 LYS A O 1
ATOM 1435 N N . ARG A 1 180 ? -7.510 -7.591 19.422 1.00 94.31 180 ARG A N 1
ATOM 1436 C CA . ARG A 1 180 ? -8.216 -8.849 19.164 1.00 94.31 180 ARG A CA 1
ATOM 1437 C C . ARG A 1 180 ? -8.398 -9.099 17.670 1.00 94.31 180 ARG A C 1
ATOM 1439 O O . ARG A 1 180 ? -8.179 -10.213 17.223 1.00 94.31 180 ARG A O 1
ATOM 1446 N N . PHE A 1 181 ? -8.785 -8.080 16.905 1.00 95.38 181 PHE A N 1
ATOM 1447 C CA . PHE A 1 181 ? -8.924 -8.206 15.456 1.00 95.38 181 PHE A CA 1
ATOM 1448 C C . PHE A 1 181 ? -7.609 -8.624 14.780 1.00 95.38 181 PHE A C 1
ATOM 1450 O O . PHE A 1 181 ? -7.626 -9.479 13.898 1.00 95.38 181 PHE A O 1
ATOM 1457 N N . ILE A 1 182 ? -6.478 -8.048 15.197 1.00 92.69 182 ILE A N 1
ATOM 1458 C CA . ILE A 1 182 ? -5.162 -8.389 14.647 1.00 92.69 182 ILE A CA 1
ATOM 1459 C C . ILE A 1 182 ? -4.740 -9.800 15.076 1.00 92.69 182 ILE A C 1
ATOM 1461 O O . ILE A 1 182 ? -4.290 -10.569 14.230 1.00 92.69 182 ILE A O 1
ATOM 1465 N N . ASP A 1 183 ? -4.937 -10.170 16.341 1.00 90.69 183 ASP A N 1
ATOM 1466 C CA . ASP A 1 183 ? -4.658 -11.524 16.834 1.00 90.69 183 ASP A CA 1
ATOM 1467 C C . ASP A 1 183 ? -5.495 -12.569 16.061 1.00 90.69 183 ASP A C 1
ATOM 1469 O O . ASP A 1 183 ? -4.956 -13.552 15.557 1.00 90.69 183 ASP A O 1
ATOM 1473 N N . ASP A 1 184 ? -6.797 -12.311 15.878 1.00 91.44 184 ASP A N 1
ATOM 1474 C CA . ASP A 1 184 ? -7.722 -13.181 15.136 1.00 91.44 184 ASP A CA 1
ATOM 1475 C C . ASP A 1 184 ? -7.368 -13.270 13.634 1.00 91.44 184 ASP A C 1
ATOM 1477 O O . ASP A 1 184 ? -7.678 -14.272 12.990 1.00 91.44 184 ASP A O 1
ATOM 1481 N N . SER A 1 185 ? -6.703 -12.249 13.075 1.00 89.38 185 SER A N 1
ATOM 1482 C CA . SER A 1 185 ? -6.247 -12.246 11.676 1.00 89.38 185 SER A CA 1
ATOM 1483 C C . SER A 1 185 ? -5.058 -13.169 11.412 1.00 89.38 185 SER A C 1
ATOM 1485 O O . SER A 1 185 ? -4.756 -13.440 10.253 1.00 89.38 185 SER A O 1
ATOM 1487 N N . LYS A 1 186 ? -4.355 -13.617 12.466 1.00 88.00 186 LYS A N 1
ATOM 1488 C CA . LYS A 1 186 ? -3.164 -14.481 12.381 1.00 88.00 186 LYS A CA 1
ATOM 1489 C C . LYS A 1 186 ? -2.044 -13.928 11.491 1.00 88.00 186 LYS A C 1
ATOM 1491 O O . LYS A 1 186 ? -1.155 -14.665 11.083 1.00 88.00 186 LYS A O 1
ATOM 1496 N N . VAL A 1 187 ? -2.018 -12.616 11.242 1.00 85.00 187 VAL A N 1
ATOM 1497 C CA . VAL A 1 187 ? -1.058 -11.962 10.330 1.00 85.00 187 VAL A CA 1
ATOM 1498 C C . VAL A 1 187 ? 0.417 -12.097 10.763 1.00 85.00 187 VAL A C 1
ATOM 1500 O O . VAL A 1 187 ? 1.326 -11.792 9.993 1.00 85.00 187 VAL A O 1
ATOM 1503 N N . PHE A 1 188 ? 0.677 -12.543 11.996 1.00 83.38 188 PHE A N 1
ATOM 1504 C CA . PHE A 1 188 ? 2.024 -12.807 12.518 1.00 83.38 188 PHE A CA 1
ATOM 1505 C C . PHE A 1 188 ? 2.408 -14.295 12.542 1.00 83.38 188 PHE A C 1
ATOM 1507 O O . PHE A 1 188 ? 3.552 -14.616 12.872 1.00 83.38 188 PHE A O 1
ATOM 1514 N N . GLU A 1 189 ? 1.484 -15.206 12.232 1.00 80.19 189 GLU A N 1
ATOM 1515 C CA . GLU A 1 189 ? 1.755 -16.645 12.222 1.00 80.19 189 GLU A CA 1
ATOM 1516 C C . GLU A 1 189 ? 2.495 -17.030 10.927 1.00 80.19 189 GLU A C 1
ATOM 1518 O O . GLU A 1 189 ? 2.091 -16.653 9.835 1.00 80.19 189 GLU A O 1
ATOM 1523 N N . GLN A 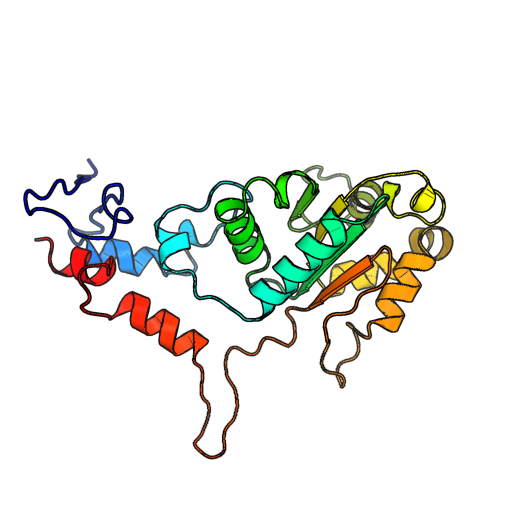1 190 ? 3.618 -17.751 11.043 1.00 60.47 190 GLN A N 1
ATOM 1524 C CA . GLN A 1 190 ? 4.499 -18.076 9.903 1.00 60.47 190 GLN A CA 1
ATOM 1525 C C . GLN A 1 190 ? 4.013 -19.259 9.051 1.00 60.47 190 GLN A C 1
ATOM 1527 O O . GLN A 1 190 ? 4.489 -19.431 7.930 1.00 60.47 190 GLN A O 1
ATOM 1532 N N . ASP A 1 191 ? 3.116 -20.083 9.596 1.00 55.31 191 ASP A N 1
ATOM 1533 C CA . ASP A 1 191 ? 2.649 -21.329 8.974 1.00 55.31 191 ASP A CA 1
ATOM 1534 C C . ASP A 1 191 ? 1.289 -21.182 8.271 1.00 55.31 191 ASP A C 1
ATOM 1536 O O . ASP A 1 191 ? 0.898 -22.063 7.502 1.00 55.31 191 ASP A O 1
ATOM 1540 N N . ASP A 1 192 ? 0.585 -20.073 8.510 1.00 56.62 192 ASP A N 1
ATOM 1541 C CA . ASP A 1 192 ? -0.688 -19.759 7.870 1.00 56.62 192 ASP A CA 1
ATOM 1542 C C . ASP A 1 192 ? -0.458 -18.753 6.737 1.00 56.62 192 ASP A C 1
ATOM 1544 O O . ASP A 1 192 ? 0.321 -17.808 6.861 1.00 56.62 192 ASP A O 1
ATOM 1548 N N . ILE A 1 193 ? -1.156 -18.949 5.617 1.00 55.97 193 ILE A N 1
ATOM 1549 C CA . ILE A 1 193 ? -1.259 -17.915 4.586 1.00 55.97 193 ILE A CA 1
ATOM 1550 C C . ILE A 1 193 ? -2.010 -16.760 5.255 1.00 55.97 193 ILE A C 1
ATOM 1552 O O . ILE A 1 193 ? -3.160 -16.935 5.660 1.00 55.97 193 ILE A O 1
ATOM 1556 N N . SER A 1 194 ? -1.362 -15.606 5.410 1.00 60.19 194 SER A N 1
ATOM 1557 C CA . SER A 1 194 ? -1.984 -14.380 5.905 1.00 60.19 194 SER A CA 1
ATOM 1558 C C . SER A 1 194 ? -3.018 -13.889 4.889 1.00 60.19 194 SER A C 1
ATOM 1560 O O . SER A 1 194 ? -2.778 -13.069 4.001 1.00 60.19 194 SER A O 1
ATOM 1562 N N . GLU A 1 195 ? -4.212 -14.457 4.998 1.00 67.00 195 GLU A N 1
ATOM 1563 C CA . GLU A 1 195 ? -5.355 -14.043 4.212 1.00 67.00 195 GLU A CA 1
ATOM 1564 C C . GLU A 1 195 ? -5.847 -12.675 4.685 1.00 67.00 195 GLU A C 1
ATOM 1566 O O . GLU A 1 195 ? -5.698 -12.263 5.838 1.00 67.00 195 GLU A O 1
ATOM 1571 N N . ASN A 1 196 ? -6.463 -11.950 3.761 1.00 78.56 196 ASN A N 1
ATOM 1572 C CA . ASN A 1 196 ? -7.167 -10.735 4.112 1.00 78.56 196 ASN A CA 1
ATOM 1573 C C . ASN A 1 196 ? -8.240 -11.033 5.161 1.00 78.56 196 ASN A C 1
ATOM 1575 O O . ASN A 1 196 ? -9.046 -11.947 4.988 1.00 78.56 196 ASN A O 1
ATOM 1579 N N . TYR A 1 197 ? -8.295 -10.210 6.203 1.00 83.00 197 TYR A N 1
ATOM 1580 C CA . TYR A 1 197 ? -9.222 -10.400 7.311 1.00 83.00 197 TYR A CA 1
ATOM 1581 C C . TYR A 1 197 ? -10.118 -9.177 7.461 1.00 83.00 197 TYR A C 1
ATOM 1583 O O . TYR A 1 197 ? -9.648 -8.040 7.417 1.00 83.00 197 TYR A O 1
ATOM 1591 N N . GLU A 1 198 ? -11.423 -9.386 7.618 1.00 86.50 198 GLU A N 1
ATOM 1592 C CA . GLU A 1 198 ? -12.385 -8.295 7.756 1.00 86.50 198 GLU A CA 1
ATOM 1593 C C . GLU A 1 198 ? -13.352 -8.515 8.919 1.00 86.50 198 GLU A C 1
ATOM 1595 O O . GLU A 1 198 ? -13.814 -9.617 9.200 1.00 86.50 198 GLU A O 1
ATOM 1600 N N . SER A 1 199 ? -13.660 -7.414 9.592 1.00 88.69 199 SER A N 1
ATOM 1601 C CA . SER A 1 199 ? -14.706 -7.269 10.595 1.00 88.69 199 SER A CA 1
ATOM 1602 C C . SER A 1 199 ? -15.523 -6.012 10.276 1.00 88.69 199 SER A C 1
ATOM 1604 O O . SER A 1 199 ? -15.255 -5.309 9.298 1.00 88.69 199 SER A O 1
ATOM 1606 N N . ASP A 1 200 ? -16.516 -5.701 11.110 1.00 88.31 200 ASP A N 1
ATOM 1607 C CA . ASP A 1 200 ? -17.381 -4.532 10.907 1.00 88.31 200 ASP A CA 1
ATOM 1608 C C . ASP A 1 200 ? -16.589 -3.211 10.817 1.00 88.31 200 ASP A C 1
ATOM 1610 O O . ASP A 1 200 ? -16.821 -2.394 9.926 1.00 88.31 200 ASP A O 1
ATOM 1614 N N . LYS A 1 201 ? -15.609 -3.010 11.708 1.00 93.31 201 LYS A N 1
ATOM 1615 C CA . LYS A 1 201 ? -14.851 -1.748 11.825 1.00 93.31 201 LYS A CA 1
ATOM 1616 C C . LYS A 1 201 ? -13.427 -1.819 11.283 1.00 93.31 201 LYS A C 1
ATOM 1618 O O . LYS A 1 201 ? -12.857 -0.783 10.940 1.00 93.31 201 LYS A O 1
ATOM 1623 N N . PHE A 1 202 ? -12.861 -3.018 11.191 1.00 96.31 202 PHE A N 1
ATOM 1624 C CA . PHE A 1 202 ? -11.462 -3.223 10.834 1.00 96.31 202 PHE A CA 1
ATOM 1625 C C . PHE A 1 202 ? -11.328 -4.150 9.638 1.00 96.31 202 PHE A C 1
ATOM 1627 O O . PHE A 1 202 ? -12.019 -5.164 9.549 1.00 96.31 202 PHE A O 1
ATOM 1634 N N . LYS A 1 203 ? -10.410 -3.817 8.739 1.00 95.31 203 LYS A N 1
ATOM 1635 C CA . LYS A 1 203 ? -10.023 -4.644 7.600 1.00 95.31 203 LYS A CA 1
ATOM 1636 C C . LYS A 1 203 ? -8.505 -4.693 7.531 1.00 95.31 203 LYS A C 1
ATOM 1638 O O . LYS A 1 203 ? -7.848 -3.692 7.803 1.00 95.31 203 LYS A O 1
ATOM 1643 N N . LEU A 1 204 ? -7.956 -5.843 7.173 1.00 92.94 204 LEU A N 1
ATOM 1644 C CA . LEU A 1 204 ? -6.527 -6.075 7.046 1.00 92.94 204 LEU A CA 1
ATOM 1645 C C . LEU A 1 204 ? -6.250 -6.693 5.685 1.00 92.94 204 LEU A C 1
ATOM 1647 O O . LEU A 1 204 ? -6.868 -7.684 5.301 1.00 92.94 204 LEU A O 1
ATOM 1651 N N . VAL A 1 205 ? -5.299 -6.093 4.981 1.00 89.75 205 VAL A N 1
ATOM 1652 C CA . VAL A 1 205 ? -4.759 -6.593 3.725 1.00 89.75 205 VAL A CA 1
ATOM 1653 C C . VAL A 1 205 ? -3.276 -6.863 3.928 1.00 89.75 205 VAL A C 1
ATOM 1655 O O . VAL A 1 205 ? -2.510 -5.938 4.220 1.00 89.75 205 VAL A O 1
ATOM 1658 N N . SER A 1 206 ? -2.877 -8.122 3.766 1.00 86.56 206 SER A N 1
ATOM 1659 C CA . SER A 1 206 ? -1.482 -8.539 3.898 1.00 86.56 206 SER A CA 1
ATOM 1660 C C . SER A 1 206 ? -0.802 -8.631 2.535 1.00 86.56 206 SER A C 1
ATOM 1662 O O . SER A 1 206 ? -1.290 -9.276 1.611 1.00 86.56 206 SER A O 1
ATOM 1664 N N . PHE A 1 207 ? 0.359 -7.991 2.411 1.00 77.88 207 PHE A N 1
ATOM 1665 C CA . PHE A 1 207 ? 1.248 -8.118 1.255 1.00 77.88 207 PHE A CA 1
ATOM 1666 C C . PHE A 1 207 ? 2.212 -9.307 1.377 1.00 77.88 207 PHE A C 1
ATOM 1668 O O . PHE A 1 207 ? 2.869 -9.632 0.389 1.00 77.88 207 PHE A O 1
ATOM 1675 N N . GLY A 1 208 ? 2.303 -9.943 2.555 1.00 65.62 208 GLY A N 1
ATOM 1676 C CA . GLY A 1 208 ? 3.305 -10.970 2.863 1.00 65.62 208 GLY A CA 1
ATOM 1677 C C . GLY A 1 208 ? 3.247 -12.199 1.953 1.00 65.62 208 GLY A C 1
ATOM 1678 O O . GLY A 1 208 ? 4.290 -12.754 1.618 1.00 65.62 208 GLY A O 1
ATOM 1679 N N . ASP A 1 209 ? 2.054 -12.557 1.474 1.00 62.94 209 ASP A N 1
ATOM 1680 C CA . ASP A 1 209 ? 1.841 -13.786 0.693 1.00 62.94 209 ASP A CA 1
ATOM 1681 C C . ASP A 1 209 ? 1.714 -13.565 -0.810 1.00 62.94 209 ASP A C 1
ATOM 1683 O O . ASP A 1 209 ? 1.492 -14.506 -1.576 1.00 62.94 209 ASP A O 1
ATOM 1687 N N . TYR A 1 210 ? 1.896 -12.328 -1.273 1.00 68.75 210 TYR A N 1
ATOM 1688 C CA . TYR A 1 210 ? 1.902 -12.024 -2.697 1.00 68.75 210 TYR A CA 1
ATOM 1689 C C . TYR A 1 210 ? 3.248 -12.391 -3.313 1.00 68.75 210 TYR A C 1
ATOM 1691 O O . TYR A 1 210 ? 4.064 -11.534 -3.658 1.00 68.75 210 TYR A O 1
ATOM 1699 N N . SER A 1 211 ? 3.475 -13.696 -3.470 1.00 68.38 211 SER A N 1
ATOM 1700 C CA . SER A 1 211 ? 4.638 -14.194 -4.189 1.00 68.38 211 SER A CA 1
ATOM 1701 C C . SER A 1 211 ? 4.613 -13.684 -5.626 1.00 68.38 211 SER A C 1
ATOM 1703 O O . SER A 1 211 ? 3.622 -13.800 -6.348 1.00 68.38 211 SER A O 1
ATOM 1705 N N . PHE A 1 212 ? 5.747 -13.157 -6.083 1.00 77.31 212 PHE A N 1
ATOM 1706 C CA . PHE A 1 212 ? 5.896 -12.742 -7.474 1.00 77.31 212 PHE A CA 1
ATOM 1707 C C . PHE A 1 212 ? 5.800 -13.917 -8.447 1.00 77.31 212 PHE A C 1
ATOM 1709 O O . PHE A 1 212 ? 5.669 -13.686 -9.644 1.00 77.31 212 PHE A O 1
ATOM 1716 N N . TYR A 1 213 ? 5.903 -15.157 -7.976 1.00 80.56 213 TYR A N 1
ATOM 1717 C CA . TYR A 1 213 ? 5.908 -16.355 -8.801 1.00 80.56 213 TYR A CA 1
ATOM 1718 C C . TYR A 1 213 ? 5.247 -17.533 -8.085 1.00 80.56 213 TYR A C 1
ATOM 1720 O O . TYR A 1 213 ? 5.227 -17.619 -6.860 1.00 80.56 213 TYR A O 1
ATOM 1728 N N . GLU A 1 214 ? 4.779 -18.491 -8.867 1.00 82.31 214 GLU A N 1
ATOM 1729 C CA . GLU A 1 214 ? 4.227 -19.750 -8.390 1.00 82.31 214 GLU A CA 1
ATOM 1730 C C . GLU A 1 214 ? 5.106 -20.905 -8.863 1.00 82.31 214 GLU A C 1
ATOM 1732 O O . GLU A 1 214 ? 5.664 -20.881 -9.966 1.00 82.31 214 GLU A O 1
ATOM 1737 N N . LEU A 1 215 ? 5.230 -21.940 -8.036 1.00 83.75 215 LEU A N 1
ATOM 1738 C CA . LEU A 1 215 ? 5.892 -23.177 -8.427 1.00 83.75 215 LEU A CA 1
ATOM 1739 C C . LEU A 1 215 ? 4.873 -24.098 -9.090 1.00 83.75 215 LEU A C 1
ATOM 1741 O O . LEU A 1 215 ? 3.915 -24.543 -8.466 1.00 83.75 215 LEU A O 1
ATOM 1745 N N . THR A 1 216 ? 5.100 -24.407 -10.362 1.00 88.38 216 THR A N 1
ATOM 1746 C CA . THR A 1 216 ? 4.275 -25.356 -11.111 1.00 88.38 216 THR A CA 1
ATOM 1747 C C . THR A 1 216 ? 5.068 -26.628 -11.401 1.00 88.38 216 THR A C 1
ATOM 1749 O O . THR A 1 216 ? 6.298 -26.641 -11.333 1.00 88.38 216 THR A O 1
ATOM 1752 N N . GLN A 1 217 ? 4.382 -27.693 -11.819 1.00 91.56 217 GLN A N 1
ATOM 1753 C CA . GLN A 1 217 ? 5.033 -28.922 -12.299 1.00 91.56 217 GLN A CA 1
ATOM 1754 C C . GLN A 1 217 ? 5.981 -28.703 -13.498 1.00 91.56 217 GLN A C 1
ATOM 1756 O O . GLN A 1 217 ? 6.807 -29.562 -13.791 1.00 91.56 217 GLN A O 1
ATOM 1761 N N . TYR A 1 218 ? 5.880 -27.558 -14.184 1.00 92.12 218 TYR A N 1
ATOM 1762 C CA . TYR A 1 218 ? 6.728 -27.179 -15.318 1.00 92.12 218 TYR A CA 1
ATOM 1763 C C . TYR A 1 218 ? 7.845 -26.192 -14.938 1.00 92.12 218 TYR A C 1
ATOM 1765 O O . TYR A 1 218 ? 8.537 -25.681 -15.816 1.00 92.12 218 TYR A O 1
ATOM 1773 N N . GLY A 1 219 ? 8.026 -25.921 -13.642 1.00 89.69 219 GLY A N 1
ATOM 1774 C CA . GLY A 1 219 ? 8.963 -24.930 -13.119 1.00 89.69 219 GLY A CA 1
ATOM 1775 C C . GLY A 1 219 ? 8.273 -23.664 -12.592 1.00 89.69 219 GLY A C 1
ATOM 1776 O O . GLY A 1 219 ? 7.038 -23.587 -12.564 1.00 89.69 219 GLY A O 1
ATOM 1777 N N . PRO A 1 220 ? 9.057 -22.672 -12.135 1.00 88.50 220 PRO A N 1
ATOM 1778 C CA . PRO A 1 220 ? 8.523 -21.411 -11.640 1.00 88.50 220 PRO A CA 1
ATOM 1779 C C . PRO A 1 220 ? 7.850 -20.623 -12.770 1.00 88.50 220 PRO A C 1
ATOM 1781 O O . PRO A 1 220 ? 8.426 -20.445 -13.846 1.00 88.50 220 PRO A O 1
ATOM 1784 N N . LYS A 1 221 ? 6.642 -20.119 -12.517 1.00 88.88 221 LYS A N 1
ATOM 1785 C CA . LYS A 1 221 ? 5.892 -19.247 -13.426 1.00 88.88 221 LYS A CA 1
ATOM 1786 C C . LYS A 1 221 ? 5.599 -17.923 -12.731 1.00 88.88 221 LYS A C 1
ATOM 1788 O O . LYS A 1 221 ? 5.208 -17.905 -11.574 1.00 88.88 221 LYS A O 1
ATOM 1793 N N . SER A 1 222 ? 5.763 -16.812 -13.443 1.00 89.69 222 SER A N 1
ATOM 1794 C CA . SER A 1 222 ? 5.428 -15.481 -12.934 1.00 89.69 222 SER A CA 1
ATOM 1795 C C . SER A 1 222 ? 4.776 -14.643 -14.020 1.00 89.69 222 SER A C 1
ATOM 1797 O O . SER A 1 222 ? 5.454 -14.119 -14.905 1.00 89.69 222 SER A O 1
ATOM 1799 N N . ASP A 1 223 ? 3.457 -14.494 -13.950 1.00 87.56 223 ASP A N 1
ATOM 1800 C CA . ASP A 1 223 ? 2.748 -13.588 -14.855 1.00 87.56 223 ASP A CA 1
ATOM 1801 C C . ASP A 1 223 ? 3.108 -12.124 -14.544 1.00 87.56 223 ASP A C 1
ATOM 1803 O O . ASP A 1 223 ? 3.278 -11.318 -15.457 1.00 87.56 223 ASP A O 1
ATOM 1807 N N . TYR A 1 224 ? 3.363 -11.805 -13.271 1.00 86.81 224 TYR A N 1
ATOM 1808 C CA . TYR A 1 224 ? 3.800 -10.480 -12.837 1.00 86.81 224 TYR A CA 1
ATOM 1809 C C . TYR A 1 224 ? 5.146 -10.057 -13.458 1.00 86.81 224 TYR A C 1
ATOM 1811 O O . TYR A 1 224 ? 5.223 -9.020 -14.120 1.00 86.81 224 TYR A O 1
ATOM 1819 N N . ILE A 1 225 ? 6.203 -10.870 -13.312 1.00 89.38 225 ILE A N 1
ATOM 1820 C CA . ILE A 1 225 ? 7.532 -10.578 -13.881 1.00 89.38 225 ILE A CA 1
ATOM 1821 C C . ILE A 1 225 ? 7.455 -10.545 -15.409 1.00 89.38 225 ILE A C 1
ATOM 1823 O O . ILE A 1 225 ? 8.030 -9.651 -16.033 1.00 89.38 225 ILE A O 1
ATOM 1827 N N . ASN A 1 226 ? 6.711 -11.472 -16.020 1.00 91.44 226 ASN A N 1
ATOM 1828 C CA . ASN A 1 226 ? 6.514 -11.482 -17.468 1.00 91.44 226 ASN A CA 1
ATOM 1829 C C . ASN A 1 226 ? 5.880 -10.175 -17.961 1.00 91.44 226 ASN A C 1
ATOM 1831 O O . ASN A 1 226 ? 6.372 -9.591 -18.926 1.00 91.44 226 ASN A O 1
ATOM 1835 N N . ASN A 1 227 ? 4.845 -9.674 -17.285 1.00 91.75 227 ASN A N 1
ATOM 1836 C CA . ASN A 1 227 ? 4.186 -8.420 -17.646 1.00 91.75 227 ASN A CA 1
ATOM 1837 C C . ASN A 1 227 ? 5.108 -7.202 -17.490 1.00 91.75 227 ASN A C 1
ATOM 1839 O O . ASN A 1 227 ? 5.105 -6.325 -18.358 1.00 91.75 227 ASN A O 1
ATOM 1843 N N . ILE A 1 228 ? 5.949 -7.161 -16.448 1.00 91.50 228 ILE A N 1
ATOM 1844 C CA . ILE A 1 228 ? 6.982 -6.118 -16.307 1.00 91.50 228 ILE A CA 1
ATOM 1845 C C . ILE A 1 228 ? 7.936 -6.159 -17.501 1.00 91.50 228 ILE A C 1
ATOM 1847 O O . ILE A 1 228 ? 8.175 -5.134 -18.140 1.00 91.50 228 ILE A O 1
ATOM 1851 N N . LEU A 1 229 ? 8.469 -7.339 -17.833 1.00 93.31 229 LEU A N 1
ATOM 1852 C CA . LEU A 1 229 ? 9.401 -7.485 -18.950 1.00 93.31 229 LEU A CA 1
ATOM 1853 C C . LEU A 1 229 ? 8.750 -7.067 -20.270 1.00 93.31 229 LEU A C 1
ATOM 1855 O O . LEU A 1 229 ? 9.365 -6.325 -21.034 1.00 93.31 229 LEU A O 1
ATOM 1859 N N . GLN A 1 230 ? 7.497 -7.458 -20.516 1.00 93.25 230 GLN A N 1
ATOM 1860 C CA . GLN A 1 230 ? 6.747 -7.048 -21.707 1.00 93.25 230 GLN A CA 1
ATOM 1861 C C . GLN A 1 230 ? 6.587 -5.526 -21.801 1.00 93.25 230 GLN A C 1
ATOM 1863 O O . GLN A 1 230 ? 6.792 -4.958 -22.876 1.00 93.25 230 GLN A O 1
ATOM 1868 N N . LYS A 1 231 ? 6.329 -4.831 -20.686 1.00 92.69 231 LYS A N 1
ATOM 1869 C CA . LYS A 1 231 ? 6.301 -3.357 -20.657 1.00 92.69 231 LYS A CA 1
ATOM 1870 C C . LYS A 1 231 ? 7.645 -2.724 -21.021 1.00 92.69 231 LYS A C 1
ATOM 1872 O O . LYS A 1 231 ? 7.653 -1.601 -21.519 1.00 92.69 231 LYS A O 1
ATOM 1877 N N . VAL A 1 232 ? 8.766 -3.423 -20.851 1.00 94.69 232 VAL A N 1
ATOM 1878 C CA . VAL A 1 232 ? 10.094 -2.923 -21.243 1.00 94.69 232 VAL A CA 1
ATOM 1879 C C . VAL A 1 232 ? 10.444 -3.277 -22.692 1.00 94.69 232 VAL A C 1
ATOM 1881 O O . VAL A 1 232 ? 10.987 -2.439 -23.406 1.00 94.69 232 VAL A O 1
ATOM 1884 N N . VAL A 1 233 ? 10.137 -4.495 -23.152 1.00 94.25 233 VAL A N 1
ATOM 1885 C CA . VAL A 1 233 ? 10.672 -5.021 -24.428 1.00 94.25 233 VAL A CA 1
ATOM 1886 C C . VAL A 1 233 ? 9.671 -5.072 -25.584 1.00 94.25 233 VAL A C 1
ATOM 1888 O O . VAL A 1 233 ? 10.079 -5.332 -26.721 1.00 94.25 233 VAL A O 1
ATOM 1891 N N . SER A 1 234 ? 8.378 -4.849 -25.329 1.00 92.50 234 SER A N 1
ATOM 1892 C CA . SER A 1 234 ? 7.348 -4.905 -26.371 1.00 92.50 234 SER A CA 1
ATOM 1893 C C . SER A 1 234 ? 7.615 -3.893 -27.493 1.00 92.50 234 SER A C 1
ATOM 1895 O O . SER A 1 234 ? 8.075 -2.773 -27.274 1.00 92.50 234 SER A O 1
ATOM 1897 N N . LYS A 1 235 ? 7.306 -4.300 -28.728 1.00 89.12 235 LYS A N 1
ATOM 1898 C CA . LYS A 1 235 ? 7.416 -3.464 -29.937 1.00 89.12 235 LYS A CA 1
ATOM 1899 C C . LYS A 1 235 ? 6.120 -2.722 -30.263 1.00 89.12 235 LYS A C 1
ATOM 1901 O O . LYS A 1 235 ? 5.981 -2.177 -31.355 1.00 89.12 235 LYS A O 1
ATOM 1906 N N . GLU A 1 236 ? 5.155 -2.745 -29.352 1.00 86.94 236 GLU A N 1
ATOM 1907 C CA . GLU A 1 236 ? 3.897 -2.035 -29.523 1.00 86.94 236 GLU A CA 1
ATOM 1908 C C . GLU A 1 236 ? 4.111 -0.527 -29.628 1.00 86.94 236 GLU A C 1
ATOM 1910 O O . GLU A 1 236 ? 4.971 0.058 -28.968 1.00 86.94 236 GLU A O 1
ATOM 1915 N N . TYR A 1 237 ? 3.259 0.122 -30.423 1.00 74.31 237 TYR A N 1
ATOM 1916 C CA . TYR A 1 237 ? 3.321 1.565 -30.643 1.00 74.31 237 TYR A CA 1
ATOM 1917 C C . TYR A 1 237 ? 3.208 2.371 -29.341 1.00 74.31 237 TYR A C 1
ATOM 1919 O O . TYR A 1 237 ? 3.698 3.491 -29.287 1.00 74.31 237 TYR A O 1
ATOM 1927 N N . GLY A 1 238 ? 2.575 1.835 -28.295 1.00 80.44 238 GLY A N 1
ATOM 1928 C CA . GLY A 1 238 ? 2.438 2.482 -26.987 1.00 80.44 238 GLY A CA 1
ATOM 1929 C C . GLY A 1 238 ? 3.649 2.336 -26.057 1.00 80.44 238 GLY A C 1
ATOM 1930 O O . GLY A 1 238 ? 3.660 2.939 -24.987 1.00 80.44 238 GLY A O 1
ATOM 1931 N N . ASN A 1 239 ? 4.665 1.555 -26.428 1.00 90.50 239 ASN A N 1
ATOM 1932 C CA . ASN A 1 239 ? 5.774 1.248 -25.534 1.00 90.50 239 ASN A CA 1
ATOM 1933 C C . ASN A 1 239 ? 6.790 2.406 -25.473 1.00 90.50 239 ASN A C 1
ATOM 1935 O O . ASN A 1 239 ? 7.406 2.764 -26.483 1.00 90.50 239 ASN A O 1
ATOM 1939 N N . ILE A 1 240 ? 6.985 2.990 -24.284 1.00 92.62 240 ILE A N 1
ATOM 1940 C CA . ILE A 1 240 ? 7.888 4.140 -24.094 1.00 92.62 240 ILE A CA 1
ATOM 1941 C C . ILE A 1 240 ? 9.351 3.805 -24.403 1.00 92.62 240 ILE A C 1
ATOM 1943 O O . ILE A 1 240 ? 10.047 4.630 -24.992 1.00 92.62 240 ILE A O 1
ATOM 1947 N N . PHE A 1 241 ? 9.809 2.593 -24.082 1.00 94.44 241 PHE A N 1
ATOM 1948 C CA . PHE A 1 241 ? 11.182 2.154 -24.330 1.00 94.44 241 PHE A CA 1
ATOM 1949 C C . PHE A 1 241 ? 11.413 1.924 -25.822 1.00 94.44 241 PHE A C 1
ATOM 195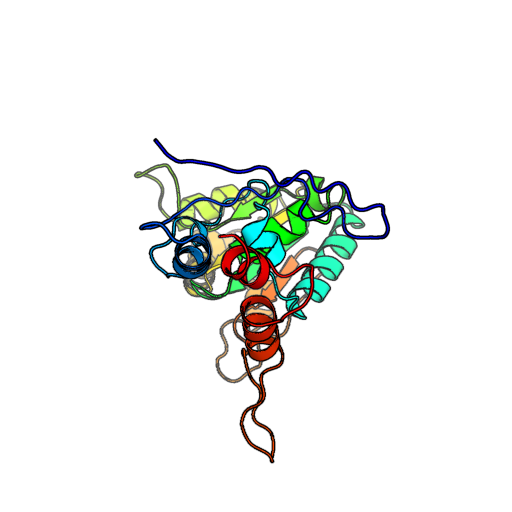1 O O . PHE A 1 241 ? 12.419 2.370 -26.373 1.00 94.44 241 PHE A O 1
ATOM 1958 N N . ASN A 1 242 ? 10.452 1.300 -26.509 1.00 92.75 242 ASN A N 1
ATOM 1959 C CA . ASN A 1 242 ? 10.511 1.121 -27.955 1.00 92.75 242 ASN A CA 1
ATOM 1960 C C . ASN A 1 242 ? 10.528 2.469 -28.687 1.00 92.75 242 ASN A C 1
ATOM 1962 O O . ASN A 1 242 ? 11.357 2.672 -29.573 1.00 92.75 242 ASN A O 1
ATOM 1966 N N . LYS A 1 243 ? 9.688 3.428 -28.276 1.00 91.00 243 LYS A N 1
ATOM 1967 C CA . LYS A 1 243 ? 9.741 4.791 -28.824 1.00 91.00 243 LYS A CA 1
ATOM 1968 C C . LYS A 1 243 ? 11.092 5.446 -28.576 1.00 91.00 243 LYS A C 1
ATOM 1970 O O . LYS A 1 243 ? 11.693 5.939 -29.524 1.00 91.00 243 LYS A O 1
ATOM 1975 N N . ALA A 1 244 ? 11.593 5.409 -27.343 1.00 91.81 244 ALA A N 1
ATOM 1976 C CA . ALA A 1 244 ? 12.894 5.972 -26.994 1.00 91.81 244 ALA A CA 1
ATOM 1977 C C . ALA A 1 244 ? 14.048 5.359 -27.807 1.00 91.81 244 ALA A C 1
ATOM 1979 O O . ALA A 1 244 ? 15.017 6.047 -28.114 1.00 91.81 244 ALA A O 1
ATOM 1980 N N . TYR A 1 245 ? 13.941 4.084 -28.191 1.00 91.69 245 TYR A N 1
ATOM 1981 C CA . TYR A 1 245 ? 14.892 3.420 -29.083 1.00 91.69 245 TYR A CA 1
ATOM 1982 C C . TYR A 1 245 ? 14.810 3.912 -30.538 1.00 91.69 245 TYR A C 1
ATOM 1984 O O . TYR A 1 245 ? 15.834 4.023 -31.212 1.00 91.69 245 TYR A O 1
ATOM 1992 N N . LEU A 1 246 ? 13.603 4.189 -31.037 1.00 90.31 246 LEU A N 1
ATOM 1993 C CA . LEU A 1 246 ? 13.375 4.603 -32.424 1.00 90.31 246 LEU A CA 1
ATOM 1994 C C . LEU A 1 246 ? 13.626 6.099 -32.667 1.00 90.31 246 LEU A C 1
ATOM 1996 O O . LEU A 1 246 ? 13.883 6.489 -33.808 1.00 90.31 246 LEU A O 1
ATOM 2000 N N . ILE A 1 247 ? 13.556 6.932 -31.624 1.00 84.19 247 ILE A N 1
ATOM 2001 C CA . ILE A 1 247 ? 13.876 8.363 -31.699 1.00 84.19 247 ILE A CA 1
ATOM 2002 C C . ILE A 1 247 ? 15.394 8.517 -31.875 1.00 84.19 247 ILE A C 1
ATOM 2004 O O . ILE A 1 247 ? 16.171 8.141 -30.997 1.00 84.19 247 ILE A O 1
ATOM 2008 N N . ARG A 1 248 ? 15.805 9.071 -33.020 1.00 62.09 248 ARG A N 1
ATOM 2009 C CA . ARG A 1 248 ? 17.201 9.394 -33.350 1.00 62.09 248 ARG A CA 1
ATOM 2010 C C . ARG A 1 248 ? 17.519 10.848 -33.029 1.00 62.09 248 ARG A C 1
ATOM 2012 O O . ARG A 1 248 ? 16.690 11.708 -33.396 1.00 62.09 248 ARG A O 1
#

Secondary structure (DSSP, 8-state):
---EE---------S-GGGTTPPEE-BTTBHHHHHHHTTSTTSGGG---SSPPPHHHHHH----HHHHHHHHHHHHHHTSSS-EEEEEE--TTS-HHHHHHHHHHH-TTGGGGSEEE--TT--SSTTS-HHHHHHHHTGGGSTTTTTT---EEEEEE-HHHHHHHHHSHHHHHH-HHHHHHHHHTTTT-SSS----EE-SSEEEEE-TT--S-EEETTEEE-HHHHHHHHHHH--STT-HHHHHHH--

pLDDT: mean 81.2, std 15.78, range [32.88, 97.19]

InterPro domains:
  IPR017647 DNA phosphorothioation-dependent restriction protein DptF [TIGR03238] (54-245)

Radius of gyration: 21.44 Å; chains: 1; bounding box: 46×51×66 Å

Foldseek 3Di:
DWDKDQDPDPDDDDDDPLRNPDIFTDDVNFSLVVLVCCVDPPHPLVDFDLDARDSSLVLLDDDDPLLVVVVVLLVVLLPDFFAAEEEEEEDPPLCPRSSNNNCCNVPPPSCVLADEDEELCPDPDPPDHSLRSVCVVCVCQWPVRRRPGRHYYYYYYYPVSVVVNCPDPVCVVTNVVVSVQVVVQCLVPPPDDSDWGDDSHYTYRYSHNRDQWDQDPVGIDGPNVVVSVCLQDPCDPPRSSNVSVVDD

Sequence (248 aa):
MSESVLINNKYTIQDNDCLKNYRFEKLKGSYLLNELSKLSASSKEVVESLEEMDYFKQYMHVDRTIQDQLLDMIKKSSQVEGCQLILLCGSVGDGKSHLLSYLKSKSKGLLDEFEFHNDATESSDPKLDEIQTLLKVLEDFSDENINKSNKKLILAINLGVLNNFIESEEVKSNYTLLKRFIDDSKVFEQDDISENYESDKFKLVSFGDYSFYELTQYGPKSDYINNILQKVVSKEYGNIFNKAYLIR

Organism: NCBI:txid261299